Protein AF-A0A559LY18-F1 (afdb_monomer)

Foldseek 3Di:
DDDDDDDDDDDDDPPPPPPCPPVVVVVVVCVVVVVVVVCVVLVVLCVVQAPPVLVVLLVVLVVLLCVLLCVLVVVLVVVLVVVPDPPPPDPDPDDDDDPDPPPDDDCPDPVVVLVVSLVSLVVSLVSSLVSLVVSVVVCVVPPDVVSVPWPCSVVLNVLSSVLSSVVSVCRSVVSVCVSVVVVVVVVVVVVVLVVQLSCQLVVVSVVCVVVVHCNRNVSNSRSSD

Mean predicted aligned error: 13.59 Å

pLDDT: mean 75.04, std 15.5, range [37.88, 93.94]

Structure (mmCIF, N/CA/C/O backbone):
data_AF-A0A559LY18-F1
#
_entry.id   AF-A0A559LY18-F1
#
loop_
_atom_site.group_PDB
_atom_site.id
_atom_site.type_symbol
_atom_site.label_atom_id
_atom_site.label_alt_id
_atom_site.label_comp_id
_atom_site.label_asym_id
_atom_site.label_entity_id
_atom_site.label_seq_id
_atom_site.pdbx_PDB_ins_code
_atom_site.Cartn_x
_atom_site.Cartn_y
_atom_site.Cartn_z
_atom_site.occupancy
_atom_site.B_iso_or_equiv
_atom_site.auth_seq_id
_atom_site.auth_comp_id
_atom_site.auth_asym_id
_atom_site.auth_atom_id
_atom_site.pdbx_PDB_model_num
ATOM 1 N N . MET A 1 1 ? 15.127 68.790 -53.056 1.00 43.53 1 MET A N 1
ATOM 2 C CA . MET A 1 1 ? 14.869 67.399 -53.481 1.00 43.53 1 MET A CA 1
ATOM 3 C C . MET A 1 1 ? 14.287 66.657 -52.300 1.00 43.53 1 MET A C 1
ATOM 5 O O . MET A 1 1 ? 14.968 66.476 -51.302 1.00 43.53 1 MET A O 1
ATOM 9 N N . SER A 1 2 ? 12.989 66.388 -52.395 1.00 43.44 2 SER A N 1
ATOM 10 C CA . SER A 1 2 ? 12.190 65.666 -51.413 1.00 43.44 2 SER A CA 1
ATOM 11 C C . SER A 1 2 ? 12.400 64.173 -51.654 1.00 43.44 2 SER A C 1
ATOM 13 O O . SER A 1 2 ? 12.124 63.716 -52.760 1.00 43.44 2 SER A O 1
ATOM 15 N N . SER A 1 3 ? 12.900 63.441 -50.663 1.00 45.66 3 SER A N 1
ATOM 16 C CA . SER A 1 3 ? 12.883 61.976 -50.668 1.00 45.66 3 SER A CA 1
ATOM 17 C C . SER A 1 3 ? 12.241 61.521 -49.369 1.00 45.66 3 SER A C 1
ATOM 19 O O . SER A 1 3 ? 12.869 61.467 -48.317 1.00 45.66 3 SER A O 1
ATOM 21 N N . THR A 1 4 ? 10.940 61.280 -49.470 1.00 45.25 4 THR A N 1
ATOM 22 C CA . THR A 1 4 ? 10.093 60.573 -48.515 1.00 45.25 4 THR A CA 1
ATOM 23 C C . THR A 1 4 ? 10.599 59.144 -48.337 1.00 45.25 4 THR A C 1
ATOM 25 O O . THR A 1 4 ? 10.561 58.360 -49.285 1.00 45.25 4 THR A O 1
ATOM 28 N N . THR A 1 5 ? 11.041 58.789 -47.134 1.00 49.34 5 THR A N 1
ATOM 29 C CA . THR A 1 5 ? 11.279 57.391 -46.752 1.00 49.34 5 THR A CA 1
ATOM 30 C C . THR A 1 5 ? 10.073 56.931 -45.934 1.00 49.34 5 THR A C 1
ATOM 32 O O . THR A 1 5 ? 9.913 57.336 -44.785 1.00 49.34 5 THR A O 1
ATOM 35 N N . GLU A 1 6 ? 9.179 56.150 -46.542 1.00 49.94 6 GLU A N 1
ATOM 36 C CA . GLU A 1 6 ? 8.079 55.487 -45.831 1.00 49.94 6 GLU A CA 1
ATOM 37 C C . GLU A 1 6 ? 8.635 54.418 -44.868 1.00 49.94 6 GLU A C 1
ATOM 39 O O . GLU A 1 6 ? 9.580 53.708 -45.230 1.00 49.94 6 GLU A O 1
ATOM 44 N N . PRO A 1 7 ? 8.077 54.253 -43.654 1.00 51.72 7 PRO A N 1
ATOM 45 C CA . PRO A 1 7 ? 8.403 53.113 -42.806 1.00 51.72 7 PRO A CA 1
ATOM 46 C C . PRO A 1 7 ? 7.760 51.822 -43.357 1.00 51.72 7 PRO A C 1
ATOM 48 O O . PRO A 1 7 ? 6.683 51.872 -43.957 1.00 51.72 7 PRO A O 1
ATOM 51 N N . PRO A 1 8 ? 8.386 50.645 -43.164 1.00 46.78 8 PRO A N 1
ATOM 52 C CA . PRO A 1 8 ? 7.882 49.396 -43.712 1.00 46.78 8 PRO A CA 1
ATOM 53 C C . PRO A 1 8 ? 6.616 48.934 -42.975 1.00 46.78 8 PRO A C 1
ATOM 55 O O . PRO A 1 8 ? 6.521 48.969 -41.751 1.00 46.78 8 PRO A O 1
ATOM 58 N N . LYS A 1 9 ? 5.649 48.483 -43.773 1.00 47.97 9 LYS A N 1
ATOM 59 C CA . LYS A 1 9 ? 4.331 47.947 -43.410 1.00 47.97 9 LYS A CA 1
ATOM 60 C C . LYS A 1 9 ? 4.448 46.814 -42.373 1.00 47.97 9 LYS A C 1
ATOM 62 O O . LYS A 1 9 ? 5.036 45.775 -42.669 1.00 47.97 9 LYS A O 1
ATOM 67 N N . GLU A 1 10 ? 3.865 46.993 -41.186 1.00 48.22 10 GLU A N 1
ATOM 68 C CA . GLU A 1 10 ? 3.752 45.939 -40.169 1.00 48.22 10 GLU A CA 1
ATOM 69 C C . GLU A 1 10 ? 2.945 44.749 -40.713 1.00 48.22 10 GLU A C 1
ATOM 71 O O . GLU A 1 10 ? 1.797 44.887 -41.144 1.00 48.22 10 GLU A O 1
ATOM 76 N N . ALA A 1 11 ? 3.552 43.560 -40.702 1.00 50.38 11 ALA A N 1
ATOM 77 C CA . ALA A 1 11 ? 2.845 42.308 -40.935 1.00 50.38 11 ALA A CA 1
ATOM 78 C C . ALA A 1 11 ? 1.949 41.992 -39.721 1.00 50.38 11 ALA A C 1
ATOM 80 O O . ALA A 1 11 ? 2.356 42.242 -38.583 1.00 50.38 11 ALA A O 1
ATOM 81 N N . PRO A 1 12 ? 0.740 41.437 -39.919 1.00 43.53 12 PRO A N 1
ATOM 82 C CA . PRO A 1 12 ? -0.181 41.197 -38.822 1.00 43.53 12 PRO A CA 1
ATOM 83 C C . PRO A 1 12 ? 0.410 40.173 -37.852 1.00 43.53 12 PRO A C 1
ATOM 85 O O . PRO A 1 12 ? 0.782 39.065 -38.240 1.00 43.53 12 PRO A O 1
ATOM 88 N N . VAL A 1 13 ? 0.457 40.565 -36.578 1.00 46.84 13 VAL A N 1
ATOM 89 C CA . VAL A 1 13 ? 0.762 39.710 -35.430 1.00 46.84 13 VAL A CA 1
ATOM 90 C C . VAL A 1 13 ? -0.052 38.425 -35.556 1.00 46.84 13 VAL A C 1
ATOM 92 O O . VAL A 1 13 ? -1.282 38.437 -35.461 1.00 46.84 13 VAL A O 1
ATOM 95 N N . SER A 1 14 ? 0.632 37.305 -35.782 1.00 41.03 14 SER A N 1
ATOM 96 C CA . SER A 1 14 ? 0.025 35.984 -35.702 1.00 41.03 14 SER A CA 1
ATOM 97 C C . SER A 1 14 ? -0.581 35.835 -34.309 1.00 41.03 14 SER A C 1
ATOM 99 O O . SER A 1 14 ? 0.150 35.769 -33.318 1.00 41.03 14 SER A O 1
ATOM 101 N N . LYS A 1 15 ? -1.917 35.802 -34.227 1.00 41.56 15 LYS A N 1
ATOM 102 C CA . LYS A 1 15 ? -2.648 35.385 -33.028 1.00 41.56 15 LYS A CA 1
ATOM 103 C C . LYS A 1 15 ? -2.149 33.996 -32.646 1.00 41.56 15 LYS A C 1
ATOM 105 O O . LYS A 1 15 ? -2.578 32.999 -33.221 1.00 41.56 15 LYS A O 1
ATOM 110 N N . VAL A 1 16 ? -1.251 33.936 -31.668 1.00 42.78 16 VAL A N 1
ATOM 111 C CA . VAL A 1 16 ? -0.970 32.703 -30.942 1.00 42.78 16 VAL A CA 1
ATOM 112 C C . VAL A 1 16 ? -2.260 32.376 -30.203 1.00 42.78 16 VAL A C 1
ATOM 114 O O . VAL A 1 16 ? -2.630 33.030 -29.230 1.00 42.78 16 VAL A O 1
ATOM 117 N N . SER A 1 17 ? -3.003 31.414 -30.740 1.00 37.88 17 SER A N 1
ATOM 118 C CA . SER A 1 17 ? -4.165 30.822 -30.098 1.00 37.88 17 SER A CA 1
ATOM 119 C C . SER A 1 17 ? -3.729 30.259 -28.749 1.00 37.88 17 SER A C 1
ATOM 121 O O . SER A 1 17 ? -3.066 29.225 -28.686 1.00 37.88 17 SER A O 1
ATOM 123 N N . SER A 1 18 ? -4.086 30.960 -27.675 1.00 41.59 18 SER A N 1
ATOM 124 C CA . SER A 1 18 ? -3.942 30.513 -26.296 1.00 41.59 18 SER A CA 1
ATOM 125 C C . SER A 1 18 ? -4.842 29.296 -26.072 1.00 41.59 18 SER A C 1
ATOM 127 O O . SER A 1 18 ? -6.007 29.421 -25.685 1.00 41.59 18 SER A O 1
ATOM 129 N N . SER A 1 19 ? -4.324 28.108 -26.366 1.00 46.72 19 SER A N 1
ATOM 130 C CA . SER A 1 19 ? -4.984 26.839 -26.086 1.00 46.72 19 SER A CA 1
ATOM 131 C C . SER A 1 19 ? -5.057 26.618 -24.568 1.00 46.72 19 SER A C 1
ATOM 133 O O . SER A 1 19 ? -4.101 26.226 -23.911 1.00 46.72 19 SER A O 1
ATOM 135 N N . SER A 1 20 ? -6.222 26.944 -24.004 1.00 53.59 20 SER A N 1
ATOM 136 C CA . SER A 1 20 ? -6.829 26.351 -22.800 1.00 53.59 20 SER A CA 1
ATOM 137 C C . SER A 1 20 ? -5.949 26.100 -21.561 1.00 53.59 20 SER A C 1
ATOM 139 O O . SER A 1 20 ? -6.142 25.099 -20.870 1.00 53.59 20 SER A O 1
ATOM 141 N N . ALA A 1 21 ? -5.061 27.029 -21.196 1.00 56.22 21 ALA A N 1
ATOM 142 C CA . ALA A 1 21 ? -4.398 27.004 -19.885 1.00 56.22 21 ALA A CA 1
ATOM 143 C C . ALA A 1 21 ? -5.408 27.086 -18.712 1.00 56.22 21 ALA A C 1
ATOM 145 O O . ALA A 1 21 ? -5.201 26.476 -17.664 1.00 56.22 21 ALA A O 1
ATOM 146 N N . GLY A 1 22 ? -6.544 27.772 -18.910 1.00 57.53 22 GLY A N 1
ATOM 147 C CA . GLY A 1 22 ? -7.599 27.915 -17.897 1.00 57.53 22 GLY A CA 1
ATOM 148 C C . GLY A 1 22 ? -8.362 26.620 -17.591 1.00 57.53 22 GLY A C 1
ATOM 149 O O . GLY A 1 22 ? -8.639 26.338 -16.432 1.00 57.53 22 GLY A O 1
ATOM 150 N N . GLY A 1 23 ? -8.639 25.788 -18.602 1.00 69.19 23 GLY A N 1
ATOM 151 C CA . GLY A 1 23 ? -9.375 24.530 -18.408 1.00 69.19 23 GLY A CA 1
ATOM 152 C C . GLY A 1 23 ? -8.578 23.500 -17.605 1.00 69.19 23 GLY A C 1
ATOM 153 O O . GLY A 1 23 ? -9.118 22.860 -16.706 1.00 69.19 23 GLY A O 1
ATOM 154 N N . GLY A 1 24 ? -7.272 23.395 -17.875 1.00 77.06 24 GLY A N 1
ATOM 155 C CA . GLY A 1 24 ? -6.374 22.516 -17.123 1.00 77.06 24 GLY A CA 1
ATOM 156 C C . GLY A 1 24 ? -6.215 22.951 -15.665 1.00 77.06 24 GLY A C 1
ATOM 157 O O . GLY A 1 24 ? -6.355 22.127 -14.765 1.00 77.06 24 GLY A O 1
ATOM 158 N N . ALA A 1 25 ? -5.998 24.247 -15.415 1.00 83.00 25 ALA A N 1
ATOM 159 C CA . ALA A 1 25 ? -5.843 24.774 -14.059 1.00 83.00 25 ALA A CA 1
ATOM 160 C C . ALA A 1 25 ? -7.106 24.577 -13.201 1.00 83.00 25 ALA A C 1
ATOM 162 O O . ALA A 1 25 ? -7.006 24.121 -12.063 1.00 83.00 25 ALA A O 1
ATOM 163 N N . THR A 1 26 ? -8.300 24.841 -13.745 1.00 84.88 26 THR A N 1
ATOM 164 C CA . THR A 1 26 ? -9.564 24.617 -13.024 1.00 84.88 26 THR A CA 1
ATOM 165 C C . THR A 1 26 ? -9.793 23.141 -12.706 1.00 84.88 26 THR A C 1
ATOM 167 O O . THR A 1 26 ? -10.216 22.829 -11.595 1.00 84.88 26 THR A O 1
ATOM 170 N N . ILE A 1 27 ? -9.467 22.225 -13.628 1.00 87.44 27 ILE A N 1
ATOM 171 C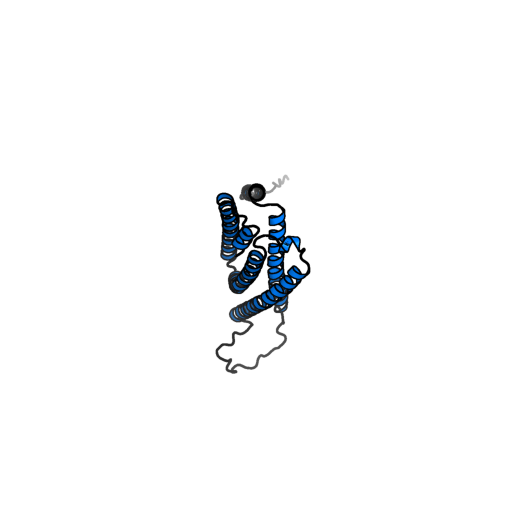 CA . ILE A 1 27 ? -9.553 20.777 -13.377 1.00 87.44 27 ILE A CA 1
ATOM 172 C C . ILE A 1 27 ? -8.617 20.368 -12.235 1.00 87.44 27 ILE A C 1
ATOM 174 O O . ILE A 1 27 ? -9.036 19.624 -11.353 1.00 87.44 27 ILE A O 1
ATOM 178 N N . LEU A 1 28 ? -7.383 20.879 -12.200 1.00 85.69 28 LEU A N 1
ATOM 179 C CA . LEU A 1 28 ? -6.431 20.582 -11.123 1.00 85.69 28 LEU A CA 1
ATOM 180 C C . LEU A 1 28 ? -6.903 21.126 -9.767 1.00 85.69 28 LEU A C 1
ATOM 182 O O . LEU A 1 28 ? -6.820 20.421 -8.762 1.00 85.69 28 LEU A O 1
ATOM 186 N N . ILE A 1 29 ? -7.450 22.346 -9.738 1.00 90.06 29 ILE A N 1
ATOM 187 C CA . ILE A 1 29 ? -8.019 22.944 -8.520 1.00 90.06 29 ILE A CA 1
ATOM 188 C C . ILE A 1 29 ? -9.218 22.124 -8.031 1.00 90.06 29 ILE A C 1
ATOM 190 O O . ILE A 1 29 ? -9.291 21.783 -6.850 1.00 90.06 29 ILE A O 1
ATOM 194 N N . ALA A 1 30 ? -10.135 21.761 -8.930 1.00 87.62 30 ALA A N 1
ATOM 195 C CA . ALA A 1 30 ? -11.298 20.945 -8.598 1.00 87.62 30 ALA A CA 1
ATOM 196 C C . ALA A 1 30 ? -10.890 19.561 -8.075 1.00 87.62 30 ALA A C 1
ATOM 198 O O . ALA A 1 30 ? -11.452 19.095 -7.084 1.00 87.62 30 ALA A O 1
ATOM 199 N N . LEU A 1 31 ? -9.877 18.930 -8.680 1.00 84.75 31 LEU A N 1
ATOM 200 C CA . LEU A 1 31 ? -9.353 17.639 -8.232 1.00 84.75 31 LEU A CA 1
ATOM 201 C C . LEU A 1 31 ? -8.748 17.736 -6.823 1.00 84.75 31 LEU A C 1
ATOM 203 O O . LEU A 1 31 ? -8.986 16.871 -5.983 1.00 84.75 31 LEU A O 1
ATOM 207 N N . GLN A 1 32 ? -8.005 18.810 -6.544 1.00 87.75 32 GLN A N 1
ATOM 208 C CA . GLN A 1 32 ? -7.364 19.031 -5.249 1.00 87.75 32 GLN A CA 1
ATOM 209 C C . GLN A 1 32 ? -8.392 19.272 -4.135 1.00 87.75 32 GLN A C 1
ATOM 211 O O . GLN A 1 32 ? -8.299 18.681 -3.057 1.00 87.75 32 GLN A O 1
ATOM 216 N N . VAL A 1 33 ? -9.387 20.126 -4.394 1.00 92.44 33 VAL A N 1
ATOM 217 C CA . VAL A 1 33 ? -10.477 20.401 -3.447 1.00 92.44 33 VAL A CA 1
ATOM 218 C C . VAL A 1 33 ? -11.339 19.156 -3.252 1.00 92.44 33 VAL A C 1
ATOM 220 O O . VAL A 1 33 ? -11.630 18.792 -2.114 1.00 92.44 33 VAL A O 1
ATOM 223 N N . GLY A 1 34 ? -11.686 18.465 -4.339 1.00 88.31 34 GLY A N 1
ATOM 224 C CA . GLY A 1 34 ? -12.466 17.231 -4.307 1.00 88.31 34 GLY A CA 1
ATOM 225 C C . GLY A 1 34 ? -11.779 16.128 -3.507 1.00 88.31 34 GLY A C 1
ATOM 226 O O . GLY A 1 34 ? -12.416 15.510 -2.661 1.00 88.31 34 GLY A O 1
ATOM 227 N N . SER A 1 35 ? -10.469 15.939 -3.692 1.00 85.25 35 SER A N 1
ATOM 228 C CA . SER A 1 35 ? -9.675 14.988 -2.906 1.00 85.25 35 SER A CA 1
ATOM 229 C C . SER A 1 35 ? -9.712 15.319 -1.410 1.00 85.25 35 SER A C 1
ATOM 231 O O . SER A 1 35 ? -9.990 14.449 -0.589 1.00 85.25 35 SER A O 1
ATOM 233 N N . ARG A 1 36 ? -9.544 16.595 -1.032 1.00 87.50 36 ARG A N 1
ATOM 234 C CA . ARG A 1 36 ? -9.621 17.017 0.379 1.00 87.50 36 ARG A CA 1
ATOM 235 C C . ARG A 1 36 ? -11.011 16.834 0.982 1.00 87.50 36 ARG A C 1
ATOM 237 O O . ARG A 1 36 ? -11.119 16.376 2.118 1.00 87.50 36 ARG A O 1
ATOM 244 N N . ALA A 1 37 ? -12.059 17.173 0.236 1.00 87.56 37 ALA A N 1
ATOM 245 C CA . ALA A 1 37 ? -13.438 16.980 0.670 1.00 87.56 37 ALA A CA 1
ATOM 246 C C . ALA A 1 37 ? -13.767 15.491 0.836 1.00 87.56 37 ALA A C 1
ATOM 248 O O . ALA A 1 37 ? -14.358 15.101 1.840 1.00 87.56 37 ALA A O 1
ATOM 249 N N . LEU A 1 38 ? -13.327 14.652 -0.105 1.00 83.19 38 LEU A N 1
ATOM 250 C CA . LEU A 1 38 ? -13.492 13.206 -0.029 1.00 83.19 38 LEU A CA 1
ATOM 251 C C . LEU A 1 38 ? -12.783 12.635 1.199 1.00 83.19 38 LEU A C 1
ATOM 253 O O . LEU A 1 38 ? -13.410 11.914 1.968 1.00 83.19 38 LEU A O 1
ATOM 257 N N . THR A 1 39 ? -11.520 13.001 1.429 1.00 83.81 39 THR A N 1
ATOM 258 C CA . THR A 1 39 ? -10.775 12.573 2.619 1.00 83.81 39 THR A CA 1
ATOM 259 C C . THR A 1 39 ? -11.482 13.006 3.898 1.00 83.81 39 THR A C 1
ATOM 261 O O . THR A 1 39 ? -11.594 12.209 4.822 1.00 83.81 39 THR A O 1
ATOM 264 N N . PHE A 1 40 ? -12.020 14.228 3.957 1.00 85.12 40 PHE A N 1
ATOM 265 C CA . PHE A 1 40 ? -12.797 14.687 5.108 1.00 85.12 40 PHE A CA 1
ATOM 266 C C . PHE A 1 40 ? -14.056 13.839 5.329 1.00 85.12 40 PHE A C 1
ATOM 268 O O . PHE A 1 40 ? -14.287 13.383 6.444 1.00 85.12 40 PHE A O 1
ATOM 275 N N . ILE A 1 41 ? -14.844 13.586 4.280 1.00 84.56 41 ILE A N 1
ATOM 276 C CA . ILE A 1 41 ? -16.069 12.777 4.366 1.00 84.56 41 ILE A CA 1
ATOM 277 C C . ILE A 1 41 ? -15.740 11.348 4.798 1.00 84.56 41 ILE A C 1
ATOM 279 O O . ILE A 1 41 ? -16.349 10.840 5.734 1.00 84.56 41 ILE A O 1
ATOM 283 N N . VAL A 1 42 ? -14.761 10.710 4.153 1.00 78.19 42 VAL A N 1
ATOM 284 C CA . VAL A 1 42 ? -14.333 9.347 4.488 1.00 78.19 42 VAL A CA 1
ATOM 285 C C . VAL A 1 42 ? -13.829 9.288 5.925 1.00 78.19 42 VAL A C 1
ATOM 287 O O . VAL A 1 42 ? -14.248 8.406 6.666 1.00 78.19 42 VAL A O 1
ATOM 290 N N . ASN A 1 43 ? -13.005 10.245 6.354 1.00 81.19 43 ASN A N 1
ATOM 291 C CA . ASN A 1 43 ? -12.496 10.286 7.721 1.00 81.19 43 ASN A CA 1
ATOM 292 C C . ASN A 1 43 ? -13.621 10.505 8.750 1.00 81.19 43 ASN A C 1
ATOM 294 O O . ASN A 1 43 ? -13.638 9.852 9.787 1.00 81.19 43 ASN A O 1
ATOM 298 N N . GLN A 1 44 ? -14.609 11.354 8.448 1.00 82.69 44 GLN A N 1
ATOM 299 C CA . GLN A 1 44 ? -15.775 11.558 9.316 1.00 82.69 44 GLN A CA 1
ATOM 300 C C . GLN A 1 44 ? -16.672 10.321 9.406 1.00 82.69 44 GLN A C 1
ATOM 302 O O . GLN A 1 44 ? -17.171 9.983 10.478 1.00 82.69 44 GLN A O 1
ATOM 307 N N . ILE A 1 45 ? -16.868 9.621 8.289 1.00 78.56 45 ILE A N 1
ATOM 308 C CA . ILE A 1 45 ? -17.596 8.351 8.264 1.00 78.56 45 ILE A CA 1
ATOM 309 C C . ILE A 1 45 ? -16.824 7.294 9.059 1.00 78.56 45 ILE A C 1
ATOM 311 O O . ILE A 1 45 ? -17.427 6.580 9.853 1.00 78.56 45 ILE A O 1
ATOM 315 N N . LEU A 1 46 ? -15.503 7.209 8.894 1.00 72.75 46 LEU A N 1
ATOM 316 C CA . LEU A 1 46 ? -14.662 6.254 9.615 1.00 72.75 46 LEU A CA 1
ATOM 317 C C . LEU A 1 46 ? -14.707 6.486 11.123 1.00 72.75 46 LEU A C 1
ATOM 319 O O . LEU A 1 46 ? -14.927 5.527 11.851 1.00 72.75 46 LEU A O 1
ATOM 323 N N . LEU A 1 47 ? -14.601 7.732 11.593 1.00 78.31 47 LEU A N 1
ATOM 324 C CA . LEU A 1 47 ? -14.687 8.057 13.025 1.00 78.31 47 LEU A CA 1
ATOM 325 C C . LEU A 1 47 ? -16.056 7.744 13.644 1.00 78.31 47 LEU A C 1
ATOM 327 O O . LEU A 1 47 ? -16.168 7.608 14.860 1.00 78.31 47 LEU A O 1
ATOM 331 N N . ARG A 1 48 ? -17.103 7.604 12.824 1.00 76.12 48 ARG A N 1
ATOM 332 C CA . ARG A 1 48 ? -18.422 7.157 13.285 1.00 76.12 48 ARG A CA 1
ATOM 333 C C . ARG A 1 48 ? -18.483 5.650 13.552 1.00 76.12 48 ARG A C 1
ATOM 335 O O . ARG A 1 48 ? -19.375 5.213 14.274 1.00 76.12 48 ARG A O 1
ATOM 342 N N . TYR A 1 49 ? -17.571 4.871 12.970 1.00 68.75 49 TYR A N 1
ATOM 343 C CA . TYR A 1 49 ? -17.569 3.406 13.048 1.00 68.75 49 TYR A CA 1
ATOM 344 C C . TYR A 1 49 ? -16.318 2.819 13.709 1.00 68.75 49 TYR A C 1
ATOM 346 O O . TYR A 1 49 ? -16.359 1.680 14.161 1.00 68.75 49 TYR A O 1
ATOM 354 N N . LEU A 1 50 ? -15.218 3.568 13.773 1.00 73.44 50 LEU A N 1
ATOM 355 C CA . LEU A 1 50 ? -13.941 3.133 14.324 1.00 73.44 50 LEU A CA 1
ATOM 356 C C . LEU A 1 50 ? -13.388 4.172 15.293 1.00 73.44 50 LEU A C 1
ATOM 358 O O . LEU A 1 50 ? -13.413 5.373 15.021 1.00 73.44 50 LEU A O 1
ATOM 362 N N . SER A 1 51 ? -12.850 3.697 16.417 1.00 79.19 51 SER A N 1
ATOM 363 C CA . SER A 1 51 ? -12.222 4.573 17.399 1.00 79.19 51 SER A CA 1
ATOM 364 C C . SER A 1 51 ? -10.898 5.152 16.866 1.00 79.19 51 SER A C 1
ATOM 366 O O . SER A 1 51 ? -10.205 4.508 16.067 1.00 79.19 51 SER A O 1
ATOM 368 N N . PRO A 1 52 ? -10.497 6.351 17.328 1.00 78.81 52 PRO A N 1
ATOM 369 C CA . PRO A 1 52 ? -9.199 6.940 16.994 1.00 78.81 52 PRO A CA 1
ATOM 370 C C . PRO A 1 52 ? -8.007 6.033 17.333 1.00 78.81 52 PRO A C 1
ATOM 372 O O . PRO A 1 52 ? -6.995 6.062 16.639 1.00 78.81 52 PRO A O 1
ATOM 375 N N . GLU A 1 53 ? -8.135 5.198 18.365 1.00 80.31 53 GLU A N 1
ATOM 376 C CA . GLU A 1 53 ? -7.111 4.227 18.762 1.00 80.31 53 GLU A CA 1
ATOM 377 C C . GLU A 1 53 ? -6.904 3.147 17.692 1.00 80.31 53 GLU A C 1
ATOM 379 O O . GLU A 1 53 ? -5.768 2.878 17.303 1.00 80.31 53 GLU A O 1
ATOM 384 N N . LEU A 1 54 ? -7.986 2.585 17.134 1.00 80.75 54 LEU A N 1
ATOM 385 C CA . LEU A 1 54 ? -7.906 1.587 16.058 1.00 80.75 54 LEU A CA 1
ATOM 386 C C . LEU A 1 54 ? -7.296 2.172 14.778 1.00 80.75 54 LEU A C 1
ATOM 388 O O . LEU A 1 54 ? -6.517 1.500 14.101 1.00 80.75 54 LEU A O 1
ATOM 392 N N . LEU A 1 55 ? -7.608 3.435 14.467 1.00 82.12 55 LEU A N 1
ATOM 393 C CA . LEU A 1 55 ? -6.983 4.169 13.363 1.00 82.12 55 LEU A CA 1
ATOM 394 C C . LEU A 1 55 ? -5.485 4.397 13.614 1.00 82.12 55 LEU A C 1
ATOM 396 O O . LEU A 1 55 ? -4.668 4.215 12.710 1.00 82.12 55 LEU A O 1
ATOM 400 N N . GLY A 1 56 ? -5.104 4.741 14.846 1.00 85.38 56 GLY A N 1
ATOM 401 C CA . GLY A 1 56 ? -3.703 4.875 15.246 1.00 85.38 56 GLY A CA 1
ATOM 402 C C . GLY A 1 56 ? -2.924 3.568 15.079 1.00 85.38 56 GLY A C 1
ATOM 403 O O . GLY A 1 56 ? -1.840 3.556 14.505 1.00 85.38 56 GLY A O 1
ATOM 404 N N . ILE A 1 57 ? -3.502 2.440 15.484 1.00 86.38 57 ILE A N 1
ATOM 405 C CA . ILE A 1 57 ? -2.867 1.125 15.316 1.00 86.38 57 ILE A CA 1
ATOM 406 C C . ILE A 1 57 ? -2.799 0.737 13.834 1.00 86.38 57 ILE A C 1
ATOM 408 O O . ILE A 1 57 ? -1.768 0.257 13.365 1.00 86.38 57 ILE A O 1
ATOM 412 N N . SER A 1 58 ? -3.858 0.994 13.061 1.00 86.25 58 SER A N 1
ATOM 413 C CA . SER A 1 58 ? -3.851 0.752 11.615 1.00 86.25 58 SER A CA 1
ATOM 414 C C . SER A 1 58 ? -2.748 1.532 10.902 1.00 86.25 58 SER A C 1
ATOM 416 O O . SER A 1 58 ? -2.081 0.983 10.026 1.00 86.25 58 SER A O 1
ATOM 418 N N . THR A 1 59 ? -2.541 2.800 11.263 1.00 88.00 59 THR A N 1
ATOM 419 C CA . THR A 1 59 ? -1.482 3.613 10.649 1.00 88.00 59 THR A CA 1
ATOM 420 C C . THR A 1 59 ? -0.096 3.101 11.029 1.00 88.00 59 THR A C 1
ATOM 422 O O . THR A 1 59 ? 0.789 3.090 10.181 1.00 88.00 59 THR A O 1
ATOM 425 N N . GLN A 1 60 ? 0.105 2.578 12.243 1.00 90.25 60 GLN A N 1
ATOM 426 C CA . GLN A 1 60 ? 1.359 1.905 12.606 1.00 90.25 60 GLN A CA 1
ATOM 427 C C . GLN A 1 60 ? 1.634 0.662 11.744 1.00 90.25 60 GLN A C 1
ATOM 429 O O . GLN A 1 60 ? 2.761 0.479 11.280 1.00 90.25 60 GLN A O 1
ATOM 434 N N . LEU A 1 61 ? 0.619 -0.174 11.493 1.00 88.81 61 LEU A N 1
ATOM 435 C CA . LEU A 1 61 ? 0.745 -1.340 10.605 1.00 88.81 61 LEU A CA 1
ATOM 436 C C . LEU A 1 61 ? 1.044 -0.927 9.158 1.00 88.81 61 LEU A C 1
ATOM 438 O O . LEU A 1 61 ? 1.852 -1.556 8.471 1.00 88.81 61 LEU A O 1
ATOM 442 N N . GLU A 1 62 ? 0.432 0.163 8.703 1.00 90.12 62 GLU A N 1
ATOM 443 C CA . GLU A 1 62 ? 0.707 0.743 7.393 1.00 90.12 62 GLU A CA 1
ATOM 444 C C . GLU A 1 62 ? 2.138 1.281 7.295 1.00 90.12 62 GLU A C 1
ATOM 446 O O . GLU A 1 62 ? 2.830 0.990 6.321 1.00 90.12 62 GLU A O 1
ATOM 451 N N . VAL A 1 63 ? 2.628 1.974 8.326 1.00 91.62 63 VAL A N 1
ATOM 452 C CA . VAL A 1 63 ? 4.024 2.430 8.410 1.00 91.62 63 VAL A CA 1
ATOM 453 C C . VAL A 1 63 ? 4.988 1.247 8.379 1.00 91.62 63 VAL A C 1
ATOM 455 O O . VAL A 1 63 ? 6.004 1.321 7.686 1.00 91.62 63 VAL A O 1
ATOM 458 N N . TYR A 1 64 ? 4.675 0.146 9.068 1.00 92.88 64 TYR A N 1
ATOM 459 C CA . TYR A 1 64 ? 5.457 -1.089 8.981 1.00 92.88 64 TYR A CA 1
ATOM 460 C C . TYR A 1 64 ? 5.554 -1.586 7.529 1.00 92.88 64 TYR A C 1
ATOM 462 O O . TYR A 1 64 ? 6.663 -1.774 7.028 1.00 92.88 64 TYR A O 1
ATOM 470 N N . SER A 1 65 ? 4.423 -1.726 6.830 1.00 92.06 65 SER A N 1
ATOM 471 C CA . SER A 1 65 ? 4.396 -2.204 5.439 1.00 92.06 65 SER A CA 1
ATOM 472 C C . SER A 1 65 ? 5.143 -1.268 4.483 1.00 92.06 65 SER A C 1
ATOM 474 O O . SER A 1 65 ? 6.018 -1.710 3.734 1.00 92.06 65 SER A O 1
ATOM 476 N N . ILE A 1 66 ? 4.887 0.043 4.569 1.00 92.94 66 ILE A N 1
ATOM 477 C CA . ILE A 1 66 ? 5.587 1.056 3.768 1.00 92.94 66 ILE A CA 1
ATOM 478 C C . ILE A 1 66 ? 7.092 0.988 4.017 1.00 92.94 66 ILE A C 1
ATOM 480 O O . ILE A 1 66 ? 7.863 1.064 3.067 1.00 92.94 66 ILE A O 1
ATOM 484 N N . SER A 1 67 ? 7.522 0.806 5.266 1.00 93.88 67 SER A N 1
ATOM 485 C CA . SER A 1 67 ? 8.944 0.712 5.607 1.00 93.88 67 SER A CA 1
ATOM 486 C C . SER A 1 67 ? 9.595 -0.514 4.971 1.00 93.88 67 SER A C 1
ATOM 488 O O . SER A 1 67 ? 10.646 -0.384 4.346 1.00 93.88 67 SER A O 1
ATOM 490 N N . VAL A 1 68 ? 8.962 -1.690 5.067 1.00 93.00 68 VAL A N 1
ATOM 491 C CA . VAL A 1 68 ? 9.452 -2.927 4.432 1.00 93.00 68 VAL A CA 1
ATOM 492 C C . VAL A 1 68 ? 9.637 -2.720 2.929 1.00 93.00 68 VAL A C 1
ATOM 494 O O . VAL A 1 68 ? 10.715 -2.977 2.389 1.00 93.00 68 VAL A O 1
ATOM 497 N N . LEU A 1 69 ? 8.601 -2.210 2.262 1.00 91.69 69 LEU A N 1
ATOM 498 C CA . LEU A 1 69 ? 8.612 -1.975 0.821 1.00 91.69 69 LEU A CA 1
ATOM 499 C C . LEU A 1 69 ? 9.627 -0.904 0.425 1.00 91.69 69 LEU A C 1
ATOM 501 O O . LEU A 1 69 ? 10.334 -1.067 -0.567 1.00 91.69 69 LEU A O 1
ATOM 505 N N . PHE A 1 70 ? 9.725 0.176 1.199 1.00 91.56 70 PHE A N 1
ATOM 506 C CA . PHE A 1 70 ? 10.664 1.261 0.955 1.00 91.56 70 PHE A CA 1
ATOM 507 C C . PHE A 1 70 ? 12.104 0.763 1.024 1.00 91.56 70 PHE A C 1
ATOM 509 O O . PHE A 1 70 ? 12.849 0.946 0.066 1.00 91.56 70 PHE A O 1
ATOM 516 N N . PHE A 1 71 ? 12.493 0.072 2.096 1.00 90.62 71 PHE A N 1
ATOM 517 C CA . PHE A 1 71 ? 13.856 -0.443 2.213 1.00 90.62 71 PHE A CA 1
ATOM 518 C C . PHE A 1 71 ? 14.182 -1.463 1.120 1.00 90.62 71 PHE A C 1
ATOM 520 O O . PHE A 1 71 ? 15.272 -1.414 0.543 1.00 90.62 71 PHE A O 1
ATOM 527 N N . ALA A 1 72 ? 13.242 -2.343 0.772 1.00 89.88 72 ALA A N 1
ATOM 528 C CA . ALA A 1 72 ? 13.454 -3.334 -0.277 1.00 89.88 72 ALA A CA 1
ATOM 529 C C . ALA A 1 72 ? 13.575 -2.716 -1.685 1.00 89.88 72 ALA A C 1
ATOM 531 O O . ALA A 1 72 ? 14.388 -3.176 -2.493 1.00 89.88 72 ALA A O 1
ATOM 532 N N . ARG A 1 73 ? 12.795 -1.668 -1.985 1.00 87.19 73 ARG A N 1
ATOM 533 C CA . ARG A 1 73 ? 12.761 -1.004 -3.302 1.00 87.19 73 ARG A CA 1
ATOM 534 C C . ARG A 1 73 ? 13.817 0.083 -3.460 1.00 87.19 73 ARG A C 1
ATOM 536 O O . ARG A 1 73 ? 14.366 0.253 -4.544 1.00 87.19 73 ARG A O 1
ATOM 543 N N . GLU A 1 74 ? 14.127 0.828 -2.408 1.00 85.31 74 GLU A N 1
ATOM 544 C CA . GLU A 1 74 ? 15.096 1.920 -2.493 1.00 85.31 74 GLU A CA 1
ATOM 545 C C . GLU A 1 74 ? 16.526 1.379 -2.580 1.00 85.31 74 GLU A C 1
ATOM 547 O O . GLU A 1 74 ? 17.312 1.834 -3.41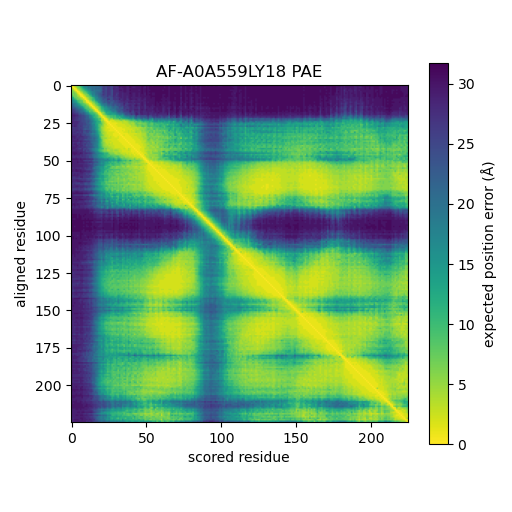2 1.00 85.31 74 GLU A O 1
ATOM 552 N N . SER A 1 75 ? 16.828 0.302 -1.846 1.00 82.88 75 SER A N 1
ATOM 553 C CA . SER A 1 75 ? 18.094 -0.431 -1.997 1.00 82.88 75 SER A CA 1
ATOM 554 C C . SER A 1 75 ? 18.309 -0.906 -3.441 1.00 82.88 75 SER A C 1
ATOM 556 O O . SER A 1 75 ? 19.424 -0.854 -3.960 1.00 82.88 75 SER A O 1
ATOM 558 N N . LEU A 1 76 ? 17.227 -1.320 -4.114 1.00 77.38 76 LEU A N 1
ATOM 559 C CA . LEU A 1 76 ? 17.239 -1.735 -5.515 1.00 77.38 76 LEU A CA 1
ATOM 560 C C . LEU A 1 76 ? 17.553 -0.566 -6.452 1.00 77.38 76 LEU A C 1
ATOM 562 O O . LEU A 1 76 ? 18.432 -0.673 -7.305 1.00 77.38 76 LEU A O 1
ATOM 566 N N . ARG A 1 77 ? 16.846 0.557 -6.289 1.00 75.56 77 ARG A N 1
ATOM 567 C CA . ARG A 1 77 ? 17.024 1.753 -7.126 1.00 75.56 77 ARG A CA 1
ATOM 568 C C . ARG A 1 77 ? 18.460 2.257 -7.097 1.00 75.56 77 ARG A C 1
ATOM 570 O O . 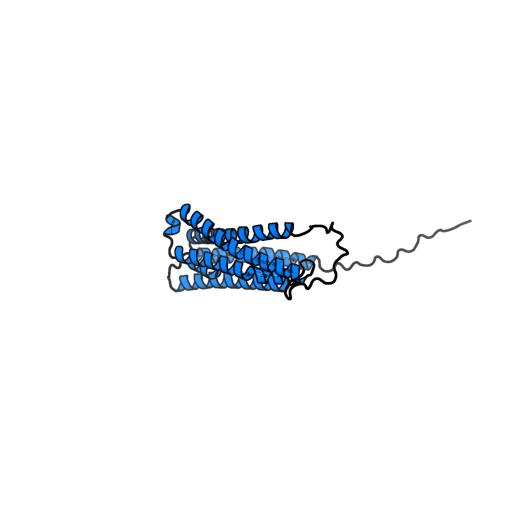ARG A 1 77 ? 19.028 2.525 -8.154 1.00 75.56 77 ARG A O 1
ATOM 577 N N . VAL A 1 78 ? 19.061 2.319 -5.912 1.00 76.38 78 VAL A N 1
ATOM 578 C CA . VAL A 1 78 ? 20.455 2.747 -5.737 1.00 76.38 78 VAL A CA 1
ATOM 579 C C . VAL A 1 78 ? 21.430 1.750 -6.374 1.00 76.38 78 VAL A C 1
ATOM 581 O O . VAL A 1 78 ? 22.423 2.159 -6.975 1.00 76.38 78 VAL A O 1
ATOM 584 N N . ALA A 1 79 ? 21.149 0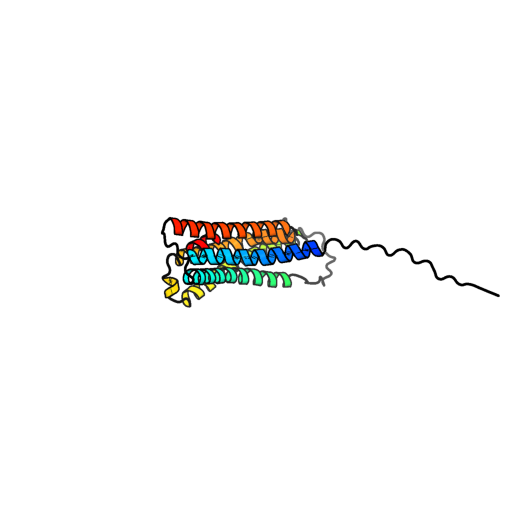.446 -6.299 1.00 74.94 79 ALA A N 1
ATOM 585 C CA . ALA A 1 79 ? 21.975 -0.576 -6.939 1.00 74.94 79 ALA A CA 1
ATOM 586 C C . ALA A 1 79 ? 21.927 -0.496 -8.477 1.00 74.94 79 ALA A C 1
ATOM 588 O O . ALA A 1 79 ? 22.975 -0.585 -9.115 1.00 74.94 79 ALA A O 1
ATOM 589 N N . ILE A 1 80 ? 20.747 -0.264 -9.074 1.00 71.50 80 ILE A N 1
ATOM 590 C CA . ILE A 1 80 ? 20.585 -0.108 -10.536 1.00 71.50 80 ILE A CA 1
ATOM 591 C C . ILE A 1 80 ? 21.379 1.093 -11.052 1.00 71.50 80 ILE A C 1
ATOM 593 O O . ILE A 1 80 ? 22.041 0.993 -12.084 1.00 71.50 80 ILE A O 1
ATOM 597 N N . GLN A 1 81 ? 21.344 2.221 -10.336 1.00 69.50 81 GLN A N 1
ATOM 598 C CA . GLN A 1 81 ? 22.057 3.438 -10.742 1.00 69.50 81 GLN A CA 1
ATOM 599 C C . GLN A 1 81 ? 23.571 3.218 -10.875 1.00 69.50 81 GLN A C 1
ATOM 601 O O . GLN A 1 81 ? 24.198 3.845 -11.720 1.00 69.50 81 GLN A O 1
ATOM 606 N N . ARG A 1 82 ? 24.154 2.295 -10.097 1.00 65.50 82 ARG A N 1
ATOM 607 C CA . ARG A 1 82 ? 25.589 1.962 -10.148 1.00 65.50 82 ARG A CA 1
ATOM 608 C C . ARG A 1 82 ? 25.973 0.985 -11.259 1.00 65.50 82 ARG A C 1
ATOM 610 O O . ARG A 1 82 ? 27.154 0.835 -11.535 1.00 65.50 82 ARG A O 1
ATOM 617 N N . GLN A 1 83 ? 25.007 0.303 -11.873 1.00 63.06 83 GLN A N 1
ATOM 618 C CA . GLN A 1 83 ? 25.260 -0.602 -13.003 1.00 63.06 83 GLN A CA 1
ATOM 619 C C . GLN A 1 83 ? 25.315 0.133 -14.349 1.00 63.06 83 GLN A C 1
ATOM 621 O O . GLN A 1 83 ? 25.519 -0.493 -15.389 1.00 63.06 83 GLN A O 1
ATOM 626 N N . THR A 1 84 ? 25.112 1.451 -14.341 1.00 55.19 84 THR A N 1
ATOM 627 C CA . THR A 1 84 ? 25.241 2.296 -15.526 1.00 55.19 84 THR A CA 1
ATOM 628 C C . THR A 1 84 ? 26.628 2.933 -15.500 1.00 55.19 84 THR A C 1
ATOM 630 O O . THR A 1 84 ? 27.000 3.556 -14.512 1.00 55.19 84 THR A O 1
ATOM 633 N N . ASP A 1 85 ? 27.360 2.733 -16.595 1.00 48.56 85 ASP A N 1
ATOM 634 C CA . ASP A 1 85 ? 28.635 3.370 -16.948 1.00 48.56 85 ASP A CA 1
ATOM 635 C C . ASP A 1 85 ? 29.924 2.721 -16.414 1.00 48.56 85 ASP A C 1
ATOM 637 O O . ASP A 1 85 ? 30.784 3.385 -15.845 1.00 48.56 85 ASP A O 1
ATOM 641 N N . GLU A 1 86 ? 30.146 1.440 -16.724 1.00 46.38 86 GLU A N 1
ATOM 642 C CA . GLU A 1 86 ? 31.505 1.039 -17.120 1.00 46.38 86 GLU A CA 1
ATOM 643 C C . GLU A 1 86 ? 31.700 1.517 -18.574 1.00 46.38 86 GLU A C 1
ATOM 645 O O . GLU A 1 86 ? 31.116 0.919 -19.489 1.00 46.38 86 GLU A O 1
ATOM 650 N N . PRO A 1 87 ? 32.447 2.610 -18.838 1.00 42.91 87 PRO A N 1
ATOM 651 C CA . PRO A 1 87 ? 32.854 2.916 -20.196 1.00 42.91 87 PRO A CA 1
ATOM 652 C C . PRO A 1 87 ? 33.724 1.760 -20.689 1.00 42.91 87 PRO A C 1
ATOM 654 O O . PRO A 1 87 ? 34.707 1.396 -20.046 1.00 42.91 87 PRO A O 1
ATOM 657 N N . GLU A 1 88 ? 33.381 1.198 -21.849 1.00 50.53 88 GLU A N 1
ATOM 658 C CA . GLU A 1 88 ? 34.312 0.381 -22.621 1.00 50.53 88 GLU A CA 1
ATOM 659 C C . GLU A 1 88 ? 35.617 1.162 -22.804 1.00 50.53 88 GLU A C 1
ATOM 661 O O . GLU A 1 88 ? 35.749 1.981 -23.712 1.00 50.53 88 GLU A O 1
ATOM 666 N N . ASN A 1 89 ? 36.612 0.886 -21.970 1.00 40.75 89 ASN A N 1
ATOM 667 C CA . ASN A 1 89 ? 37.993 1.173 -22.302 1.00 40.75 89 ASN A CA 1
ATOM 668 C C . ASN A 1 89 ? 38.763 -0.139 -22.380 1.00 40.75 89 ASN A C 1
ATOM 670 O O . ASN A 1 89 ? 39.675 -0.425 -21.614 1.00 40.75 89 ASN A O 1
ATOM 674 N N . GLY A 1 90 ? 38.342 -0.962 -23.332 1.00 41.19 90 GLY A N 1
ATOM 675 C CA . GLY A 1 90 ? 39.020 -2.185 -23.711 1.00 41.19 90 GLY A CA 1
ATOM 676 C C . GLY A 1 90 ? 38.709 -2.460 -25.167 1.00 41.19 90 GLY A C 1
ATOM 677 O O . GLY A 1 90 ? 37.700 -3.077 -25.485 1.00 41.19 90 GLY A O 1
ATOM 678 N N . LYS A 1 91 ? 39.562 -1.966 -26.069 1.00 44.66 91 LYS A N 1
ATOM 679 C CA . LYS A 1 91 ? 39.612 -2.462 -27.444 1.00 44.66 91 LYS A CA 1
ATOM 680 C C . LYS A 1 91 ? 39.803 -3.979 -27.384 1.00 44.66 91 LYS A C 1
ATOM 682 O O . LYS A 1 91 ? 40.930 -4.417 -27.197 1.00 44.66 91 LYS A O 1
ATOM 687 N N . ASP A 1 92 ? 38.755 -4.755 -27.625 1.00 41.38 92 ASP A N 1
ATOM 688 C CA . ASP A 1 92 ? 38.919 -6.133 -28.078 1.00 41.38 92 ASP A CA 1
ATOM 689 C C . ASP A 1 92 ? 38.294 -6.297 -29.465 1.00 41.38 92 ASP A C 1
ATOM 691 O O . ASP A 1 92 ? 37.216 -6.846 -29.682 1.00 41.38 92 ASP A O 1
ATOM 695 N N . LYS A 1 93 ? 38.999 -5.737 -30.453 1.00 45.19 93 LYS A N 1
ATOM 696 C CA . LYS A 1 93 ? 38.879 -6.184 -31.840 1.00 45.19 93 LYS A CA 1
ATOM 697 C C . LYS A 1 93 ? 39.650 -7.500 -31.950 1.00 45.19 93 LYS A C 1
ATOM 699 O O . LYS A 1 9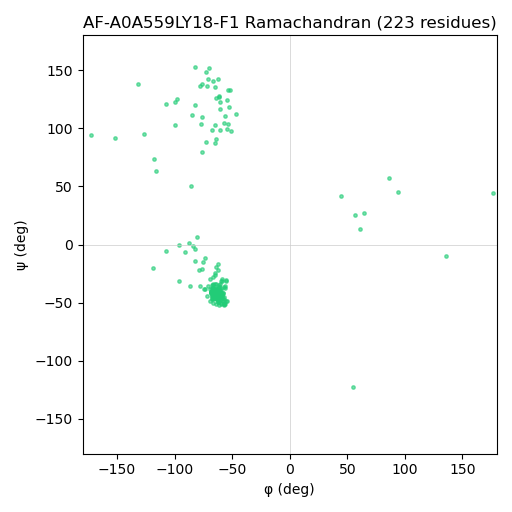3 ? 40.783 -7.480 -32.424 1.00 45.19 93 LYS A O 1
ATOM 704 N N . GLY A 1 94 ? 39.075 -8.624 -31.522 1.00 43.94 94 GLY A N 1
ATOM 705 C CA . GLY A 1 94 ? 39.871 -9.848 -31.573 1.00 43.94 94 GLY A CA 1
ATOM 706 C C . GLY A 1 94 ? 39.299 -11.146 -31.032 1.00 43.94 94 GLY A C 1
ATOM 707 O O . GLY A 1 94 ? 40.066 -11.865 -30.415 1.00 43.94 94 GLY A O 1
ATOM 708 N N . LYS A 1 95 ? 38.040 -11.513 -31.316 1.00 38.69 95 LYS A N 1
ATOM 709 C CA . LYS A 1 95 ? 37.636 -12.932 -31.476 1.00 38.69 95 LYS A CA 1
ATOM 710 C C . LYS A 1 95 ? 36.196 -13.050 -31.980 1.00 38.69 95 LYS A C 1
ATOM 712 O O . LYS A 1 95 ? 35.232 -13.038 -31.224 1.00 38.69 95 LYS A O 1
ATOM 717 N N . LYS A 1 96 ? 36.054 -13.159 -33.300 1.00 44.88 96 LYS A N 1
ATOM 718 C CA . LYS A 1 96 ? 34.934 -13.898 -33.894 1.00 44.88 96 LYS A CA 1
ATOM 719 C C . LYS A 1 96 ? 35.312 -15.378 -33.768 1.00 44.88 96 LYS A C 1
ATOM 721 O O . LYS A 1 96 ? 36.468 -15.693 -34.022 1.00 44.88 96 LYS A O 1
ATOM 726 N N . ASP A 1 97 ? 34.373 -16.226 -33.364 1.00 42.94 97 ASP A N 1
ATOM 727 C CA . ASP A 1 97 ? 34.508 -17.683 -33.161 1.00 42.94 97 ASP A CA 1
ATOM 728 C C . ASP A 1 97 ? 34.844 -18.166 -31.740 1.00 42.94 97 ASP A C 1
ATOM 730 O O . ASP A 1 97 ? 35.617 -19.102 -31.549 1.00 42.94 97 ASP A O 1
ATOM 734 N N . GLU A 1 98 ? 34.169 -17.620 -30.727 1.00 46.72 98 GLU A N 1
ATOM 735 C CA . GLU A 1 98 ? 33.905 -18.389 -29.506 1.00 46.72 98 GLU A CA 1
ATOM 736 C C . GLU A 1 98 ? 32.415 -18.744 -29.485 1.00 46.72 98 GLU A C 1
ATOM 738 O O . GLU A 1 98 ? 31.556 -17.866 -29.591 1.00 46.72 98 GLU A O 1
ATOM 743 N N .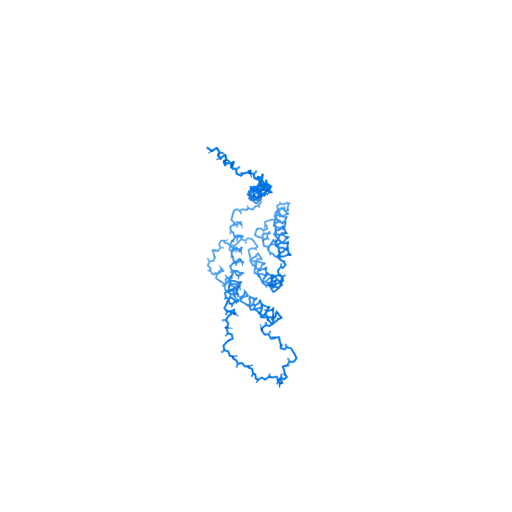 LYS A 1 99 ? 32.092 -20.046 -29.448 1.00 47.28 99 LYS A N 1
ATOM 744 C CA . LYS A 1 99 ? 30.711 -20.539 -29.354 1.00 47.28 99 LYS A CA 1
ATOM 745 C C . LYS A 1 99 ? 30.131 -20.077 -28.022 1.00 47.28 99 LYS A C 1
ATOM 747 O O . LYS A 1 99 ? 30.253 -20.767 -27.014 1.00 47.28 99 LYS A O 1
ATOM 752 N N . VAL A 1 100 ? 29.506 -18.905 -28.032 1.00 53.75 100 VAL A N 1
ATOM 753 C CA . VAL A 1 100 ? 28.719 -18.401 -26.913 1.00 53.75 100 VAL A CA 1
ATOM 754 C C . VAL A 1 100 ? 27.676 -19.477 -26.568 1.00 53.75 100 VAL A C 1
ATOM 756 O O . VAL A 1 100 ? 26.945 -19.904 -27.470 1.00 53.75 100 VAL A O 1
ATOM 759 N N . PRO A 1 101 ? 27.611 -19.972 -25.316 1.00 52.75 101 PRO A N 1
ATOM 760 C CA . PRO A 1 101 ? 26.637 -20.983 -24.923 1.00 52.75 101 PRO A CA 1
ATOM 761 C C . PRO A 1 101 ? 25.223 -20.516 -25.274 1.00 52.75 101 PRO A C 1
ATOM 763 O O . PRO A 1 101 ? 24.854 -19.369 -25.009 1.00 52.75 101 PRO A O 1
ATOM 766 N N . GLN A 1 102 ? 24.435 -21.396 -25.887 1.00 40.34 102 GLN A N 1
ATOM 767 C CA . GLN A 1 102 ? 23.067 -21.117 -26.319 1.00 40.34 102 GLN A CA 1
ATOM 768 C C . GLN A 1 102 ? 22.217 -20.741 -25.088 1.00 40.34 102 GLN A C 1
ATOM 770 O O . GLN A 1 102 ? 21.819 -21.609 -24.318 1.00 40.34 102 GLN A O 1
ATOM 775 N N . GLY A 1 103 ? 22.011 -19.437 -24.860 1.00 55.47 103 GLY A N 1
ATOM 776 C CA . GLY A 1 103 ? 21.333 -18.898 -23.671 1.00 55.47 103 GLY A CA 1
ATOM 777 C C . GLY A 1 103 ? 22.002 -17.684 -23.011 1.00 55.47 103 GLY A C 1
ATOM 778 O O . GLY A 1 103 ? 21.387 -17.058 -22.150 1.00 55.47 103 GLY A O 1
ATOM 779 N N . HIS A 1 104 ? 23.225 -17.306 -23.402 1.00 55.19 104 HIS A N 1
ATOM 780 C CA . HIS A 1 104 ? 23.859 -16.089 -22.886 1.00 55.19 104 HIS A CA 1
ATOM 781 C C . HIS A 1 104 ? 23.262 -14.837 -23.554 1.00 55.19 104 HIS A C 1
ATOM 783 O O . HIS A 1 104 ? 23.470 -14.586 -24.741 1.00 55.19 104 HIS A O 1
ATOM 789 N N . VAL A 1 105 ? 22.494 -14.055 -22.795 1.00 61.25 105 VAL A N 1
ATOM 790 C CA . VAL A 1 105 ? 22.016 -12.730 -23.213 1.00 61.25 105 VAL A CA 1
ATOM 791 C C . VAL A 1 105 ? 23.091 -11.700 -22.895 1.00 61.25 105 VAL A C 1
ATOM 793 O O . VAL A 1 105 ? 23.359 -11.419 -21.731 1.00 61.25 105 VAL A O 1
ATOM 796 N N . ASP A 1 106 ? 23.693 -11.140 -23.940 1.00 63.22 106 ASP A N 1
ATOM 797 C CA . ASP A 1 106 ? 24.744 -10.132 -2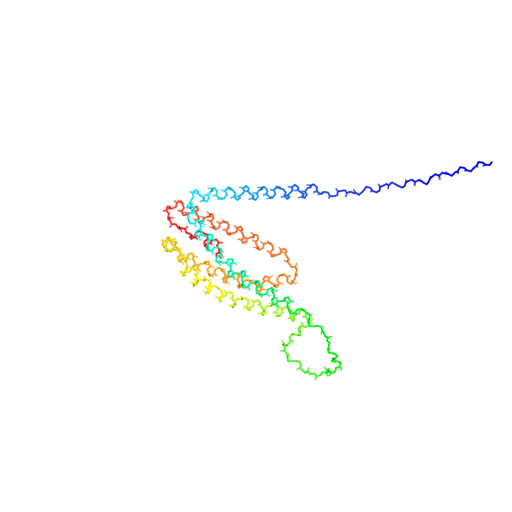3.828 1.00 63.22 106 ASP A CA 1
ATOM 798 C C . ASP A 1 106 ? 24.200 -8.880 -23.106 1.00 63.22 106 ASP A C 1
ATOM 800 O O . ASP A 1 106 ? 23.154 -8.328 -23.480 1.00 63.22 106 ASP A O 1
ATOM 804 N N . GLY A 1 107 ? 24.883 -8.439 -22.043 1.00 61.06 107 GLY A N 1
ATOM 805 C CA . GLY A 1 107 ? 24.448 -7.344 -21.159 1.00 61.06 107 GLY A CA 1
ATOM 806 C C . GLY A 1 107 ? 24.327 -5.989 -21.868 1.00 61.06 107 GLY A C 1
ATOM 807 O O . GLY A 1 107 ? 23.652 -5.078 -21.387 1.00 61.06 107 GLY A O 1
ATOM 808 N N . ARG A 1 108 ? 24.932 -5.879 -23.056 1.00 59.22 108 ARG A N 1
ATOM 809 C CA . ARG A 1 108 ? 24.877 -4.708 -23.941 1.00 59.22 108 ARG A CA 1
ATOM 810 C C . ARG A 1 108 ? 23.571 -4.620 -24.738 1.00 59.22 108 ARG A C 1
ATOM 812 O O . ARG A 1 108 ? 23.179 -3.535 -25.164 1.00 59.22 108 ARG A O 1
ATOM 819 N N . THR A 1 109 ? 22.867 -5.739 -24.911 1.00 66.44 109 THR A N 1
ATOM 820 C CA . THR A 1 109 ? 21.587 -5.811 -25.633 1.00 66.44 109 THR A CA 1
ATOM 821 C C . THR A 1 109 ? 20.404 -5.405 -24.749 1.00 66.44 109 THR A C 1
ATOM 823 O O . THR A 1 109 ? 20.408 -5.620 -23.537 1.00 66.44 109 THR A O 1
ATOM 826 N N . ALA A 1 110 ? 19.321 -4.900 -25.353 1.00 66.56 110 ALA A N 1
ATOM 827 C CA . ALA A 1 110 ? 18.077 -4.573 -24.637 1.00 66.56 110 ALA A CA 1
ATOM 828 C C . ALA A 1 110 ? 17.499 -5.770 -23.844 1.00 66.56 110 ALA A C 1
ATOM 830 O O . ALA A 1 110 ? 16.913 -5.591 -22.774 1.00 66.56 110 ALA A O 1
ATOM 831 N N . ALA A 1 111 ? 17.713 -6.995 -24.339 1.00 67.75 111 ALA A N 1
ATOM 832 C CA . ALA A 1 111 ? 17.344 -8.230 -23.652 1.00 67.75 111 ALA A CA 1
ATOM 833 C C . ALA A 1 111 ? 18.187 -8.482 -22.386 1.00 67.75 111 ALA A C 1
ATOM 835 O O . ALA A 1 111 ? 17.625 -8.829 -21.350 1.00 67.75 111 ALA A O 1
ATOM 836 N N . GLY A 1 112 ? 19.502 -8.233 -22.431 1.00 72.12 112 GLY A N 1
ATOM 837 C CA . GLY A 1 112 ? 20.398 -8.366 -21.276 1.00 72.12 112 GLY A CA 1
ATOM 838 C C . GLY A 1 112 ? 20.100 -7.347 -20.176 1.00 72.12 112 GLY A C 1
ATOM 839 O O . GLY A 1 112 ? 20.038 -7.712 -19.004 1.00 72.12 112 GLY A O 1
ATOM 840 N N . LYS A 1 113 ? 19.787 -6.097 -20.545 1.00 72.56 113 LYS A N 1
ATOM 841 C CA . LYS A 1 113 ? 19.322 -5.074 -19.589 1.00 72.56 113 LYS A CA 1
ATOM 842 C C . LYS A 1 113 ? 18.015 -5.480 -18.911 1.00 72.56 113 LYS A C 1
ATOM 844 O O . LYS A 1 113 ? 17.898 -5.390 -17.695 1.00 72.56 113 LYS A O 1
ATOM 849 N N . THR A 1 114 ? 17.056 -5.996 -19.682 1.00 73.06 114 THR A N 1
ATOM 850 C CA . THR A 1 114 ? 15.786 -6.498 -19.133 1.00 73.06 114 THR A CA 1
ATOM 851 C C . THR A 1 114 ? 16.019 -7.675 -18.177 1.00 73.06 114 THR A C 1
ATOM 853 O O . THR A 1 114 ? 15.426 -7.710 -17.103 1.00 73.06 114 THR A O 1
ATOM 856 N N . GLN A 1 115 ? 16.922 -8.600 -18.517 1.00 75.62 115 GLN A N 1
ATOM 857 C CA . GLN A 1 115 ? 17.275 -9.741 -17.668 1.00 75.62 115 GLN A CA 1
ATOM 858 C C . GLN A 1 115 ? 17.957 -9.306 -16.364 1.00 75.62 115 GLN A C 1
ATOM 860 O O . GLN A 1 115 ? 17.599 -9.796 -15.296 1.00 75.62 115 GLN A O 1
AT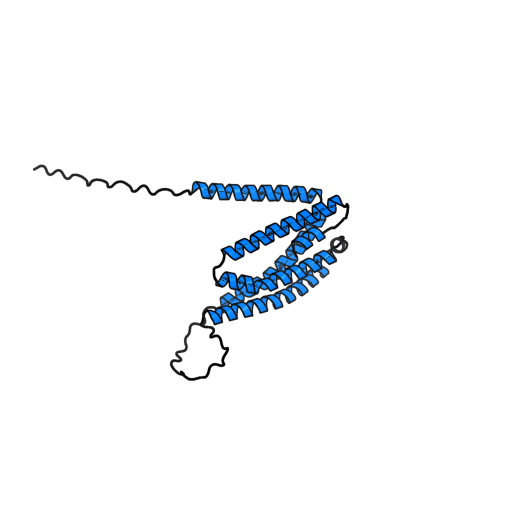OM 865 N N . ALA A 1 116 ? 18.904 -8.365 -16.433 1.00 75.31 116 ALA A N 1
ATOM 866 C CA . ALA A 1 116 ? 19.574 -7.815 -15.256 1.00 75.31 116 ALA A CA 1
ATOM 867 C C . ALA A 1 116 ? 18.561 -7.174 -14.301 1.00 75.31 116 ALA A C 1
ATOM 869 O O . ALA A 1 116 ? 18.559 -7.459 -13.107 1.00 75.31 116 ALA A O 1
ATOM 870 N N . ILE A 1 117 ? 17.637 -6.390 -14.852 1.00 73.75 117 ILE A N 1
ATOM 871 C CA . ILE A 1 117 ? 16.563 -5.739 -14.110 1.00 73.75 117 ILE A CA 1
ATOM 872 C C . ILE A 1 117 ? 15.619 -6.766 -13.447 1.00 73.75 117 ILE A C 1
ATOM 874 O O . ILE A 1 117 ? 15.264 -6.608 -12.279 1.00 73.75 117 ILE A O 1
ATOM 878 N N . VAL A 1 118 ? 15.239 -7.842 -14.148 1.00 78.31 118 VAL A N 1
ATOM 879 C CA . VAL A 1 118 ? 14.380 -8.913 -13.599 1.00 78.31 118 VAL A CA 1
ATOM 880 C C . VAL A 1 118 ? 15.097 -9.726 -12.517 1.00 78.31 118 VAL A C 1
ATOM 882 O O . VAL A 1 118 ? 14.500 -10.036 -11.482 1.00 78.31 118 VAL A O 1
ATOM 885 N N . ASN A 1 119 ? 16.377 -10.045 -12.713 1.00 82.88 119 ASN A N 1
ATOM 886 C CA . ASN A 1 119 ? 17.198 -10.693 -11.689 1.00 82.88 119 ASN A CA 1
ATOM 887 C C . ASN A 1 119 ? 17.313 -9.812 -10.441 1.00 82.88 119 ASN A C 1
ATOM 889 O O . ASN A 1 119 ? 17.248 -10.308 -9.319 1.00 82.88 119 ASN A O 1
ATOM 893 N N . LEU A 1 120 ? 17.424 -8.498 -10.620 1.00 79.56 120 LEU A N 1
ATOM 894 C CA . LEU A 1 120 ? 17.499 -7.566 -9.506 1.00 79.56 120 LEU A CA 1
ATOM 895 C C . LEU A 1 120 ? 16.155 -7.437 -8.766 1.00 79.56 120 LEU A C 1
ATOM 897 O O . LEU A 1 120 ? 16.135 -7.364 -7.539 1.00 79.56 120 LEU A O 1
ATOM 901 N N . ALA A 1 121 ? 15.025 -7.504 -9.476 1.00 81.88 121 ALA A N 1
ATOM 902 C CA . ALA A 1 121 ? 13.708 -7.574 -8.844 1.00 81.88 121 ALA A CA 1
ATOM 903 C C . ALA A 1 121 ? 13.557 -8.828 -7.953 1.00 81.88 121 ALA A C 1
ATOM 905 O O . ALA A 1 121 ? 12.971 -8.742 -6.876 1.00 81.88 121 ALA A O 1
ATOM 906 N N . HIS A 1 122 ? 14.168 -9.963 -8.323 1.00 84.94 122 HIS A N 1
ATOM 907 C CA . HIS A 1 122 ? 14.238 -11.137 -7.440 1.00 84.94 122 HIS A CA 1
ATOM 908 C C . HIS A 1 122 ? 15.049 -10.867 -6.169 1.00 84.94 122 HIS A C 1
ATOM 910 O O . HIS A 1 122 ? 14.641 -11.283 -5.087 1.00 84.94 122 HIS A O 1
ATOM 916 N N . VAL A 1 123 ? 16.161 -10.132 -6.266 1.00 86.44 123 VAL A N 1
ATOM 917 C CA . VAL A 1 123 ? 16.938 -9.713 -5.086 1.00 86.44 123 VAL A CA 1
ATOM 918 C C . VAL A 1 123 ? 16.090 -8.847 -4.151 1.00 86.44 123 VAL A C 1
ATOM 920 O O . VAL A 1 123 ? 16.143 -9.043 -2.938 1.00 86.44 123 VAL A O 1
ATOM 923 N N . SER A 1 124 ? 15.265 -7.944 -4.696 1.00 87.00 124 SER A N 1
ATOM 924 C CA . SER A 1 124 ? 14.345 -7.125 -3.895 1.00 87.00 124 SER A CA 1
ATOM 925 C C . SER A 1 124 ? 13.349 -7.980 -3.108 1.00 87.00 124 SER A C 1
ATOM 927 O O . SER A 1 124 ? 13.135 -7.702 -1.933 1.00 87.00 124 SER A O 1
ATOM 929 N N . ILE A 1 125 ? 12.828 -9.070 -3.689 1.00 89.00 125 ILE A N 1
ATOM 930 C CA . ILE A 1 125 ? 11.938 -10.013 -2.987 1.00 89.00 125 ILE A CA 1
ATOM 931 C C . ILE A 1 125 ? 12.639 -10.619 -1.763 1.00 89.00 125 ILE A C 1
ATOM 933 O O . ILE A 1 125 ? 12.103 -10.554 -0.656 1.00 89.00 125 ILE A O 1
ATOM 937 N N . TYR A 1 126 ? 13.853 -11.158 -1.927 1.00 90.12 126 TYR A N 1
ATOM 938 C CA . TYR A 1 126 ? 14.612 -11.727 -0.805 1.00 90.12 126 TYR A CA 1
ATOM 939 C C . TYR A 1 126 ? 14.920 -10.682 0.268 1.00 90.12 126 TYR A C 1
ATOM 941 O O . TYR A 1 126 ? 14.750 -10.935 1.462 1.00 90.12 126 TYR A O 1
ATOM 949 N N . LEU A 1 127 ? 15.334 -9.489 -0.157 1.00 89.50 127 LEU A N 1
ATOM 950 C CA . LEU A 1 127 ? 15.641 -8.385 0.739 1.00 89.50 127 LEU A CA 1
ATOM 951 C C . LEU A 1 127 ? 14.393 -7.911 1.503 1.00 89.50 127 LEU A C 1
ATOM 953 O O . LEU A 1 127 ? 14.465 -7.642 2.700 1.00 89.50 127 LEU A O 1
ATOM 957 N N . GLY A 1 128 ? 13.238 -7.876 0.839 1.00 90.31 128 GLY A N 1
ATOM 958 C CA . GLY A 1 128 ? 11.949 -7.556 1.438 1.00 90.31 128 GLY A CA 1
ATOM 959 C C . GLY A 1 128 ? 11.528 -8.556 2.507 1.00 90.31 128 GLY A C 1
ATOM 960 O O . GLY A 1 128 ? 11.085 -8.135 3.569 1.00 90.31 128 GLY A O 1
ATOM 961 N N . VAL A 1 129 ? 11.742 -9.860 2.297 1.00 91.50 129 VAL A N 1
ATOM 962 C CA . VAL A 1 129 ? 11.486 -10.878 3.334 1.00 91.50 129 VAL A CA 1
ATOM 963 C C . VAL A 1 129 ? 12.390 -10.661 4.551 1.00 91.50 129 VAL A C 1
ATOM 965 O O . VAL A 1 129 ? 11.910 -10.696 5.683 1.00 91.50 129 VAL A O 1
ATOM 968 N N . ILE A 1 130 ? 13.679 -10.376 4.337 1.00 92.75 130 ILE A N 1
ATOM 969 C CA . ILE A 1 130 ? 14.623 -10.079 5.427 1.00 92.75 130 ILE A CA 1
ATOM 970 C C . ILE A 1 130 ? 14.152 -8.852 6.220 1.00 92.75 130 ILE A C 1
ATOM 972 O O . ILE A 1 130 ? 14.027 -8.920 7.444 1.00 92.75 130 ILE A O 1
ATOM 976 N N . PHE A 1 131 ? 13.829 -7.747 5.540 1.00 92.62 131 PHE A N 1
ATOM 977 C CA . PHE A 1 131 ? 13.332 -6.540 6.200 1.00 92.62 131 PHE A CA 1
ATOM 978 C C . PHE A 1 131 ? 11.982 -6.755 6.885 1.00 92.62 131 PHE A C 1
ATOM 980 O O . PHE A 1 131 ? 11.800 -6.259 7.994 1.00 92.62 131 PHE A O 1
ATOM 987 N N . ALA A 1 132 ? 11.066 -7.526 6.294 1.00 92.00 132 ALA A N 1
ATOM 988 C CA . ALA A 1 132 ? 9.779 -7.861 6.897 1.00 92.00 132 ALA A CA 1
ATOM 989 C C . ALA A 1 132 ? 9.953 -8.579 8.236 1.00 92.00 132 ALA A C 1
ATOM 991 O O . ALA A 1 132 ? 9.271 -8.225 9.198 1.00 92.00 132 ALA A O 1
ATOM 992 N N . VAL A 1 133 ? 10.887 -9.535 8.315 1.00 92.00 133 VAL A N 1
ATOM 993 C CA . VAL A 1 133 ? 11.205 -10.268 9.549 1.00 92.00 133 VAL A CA 1
ATOM 994 C C . VAL A 1 133 ? 11.881 -9.358 10.574 1.00 92.00 133 VAL A C 1
ATOM 996 O O . VAL A 1 133 ? 11.452 -9.327 11.726 1.00 92.00 133 VAL A O 1
ATOM 999 N N . ILE A 1 134 ? 12.899 -8.591 10.172 1.00 93.94 134 ILE A N 1
ATOM 1000 C CA . ILE A 1 134 ? 13.637 -7.699 11.082 1.00 93.94 134 ILE A CA 1
ATOM 1001 C C . ILE A 1 134 ? 12.713 -6.624 11.659 1.00 93.94 134 ILE A C 1
ATOM 1003 O O . ILE A 1 134 ? 12.675 -6.435 12.874 1.00 93.94 134 ILE A O 1
ATOM 1007 N N . LEU A 1 135 ? 11.943 -5.940 10.810 1.00 92.44 135 LEU A N 1
ATOM 1008 C CA . LEU A 1 135 ? 11.010 -4.902 11.241 1.00 92.44 135 LEU A CA 1
ATOM 1009 C C . LEU A 1 135 ? 9.864 -5.487 12.063 1.00 92.44 135 LEU A C 1
ATOM 1011 O O . LEU A 1 135 ? 9.424 -4.835 13.000 1.00 92.44 135 LEU A O 1
ATOM 1015 N N . ALA A 1 136 ? 9.408 -6.710 11.771 1.00 90.81 136 ALA A N 1
ATOM 1016 C CA . ALA A 1 136 ? 8.382 -7.359 12.582 1.00 90.81 136 ALA A CA 1
ATOM 1017 C C . ALA A 1 136 ? 8.903 -7.701 13.977 1.00 90.81 136 ALA A C 1
ATOM 1019 O O . ALA A 1 136 ? 8.231 -7.441 14.973 1.00 90.81 136 ALA A O 1
ATOM 1020 N N . TRP A 1 137 ? 10.119 -8.239 14.053 1.00 92.06 137 TRP A N 1
ATOM 1021 C CA . TRP A 1 137 ? 10.783 -8.507 15.321 1.00 92.06 137 TRP A CA 1
ATOM 1022 C C . TRP A 1 137 ? 10.987 -7.219 16.128 1.00 92.06 137 TRP A C 1
ATOM 1024 O O . TRP A 1 137 ? 10.660 -7.178 17.314 1.00 92.06 137 TRP A O 1
ATOM 1034 N N . LEU A 1 138 ? 11.454 -6.150 15.475 1.00 91.50 138 LEU A N 1
ATOM 1035 C CA . LEU A 1 138 ? 11.627 -4.837 16.091 1.00 91.50 138 LEU A CA 1
ATOM 1036 C C . LEU A 1 138 ? 10.286 -4.285 16.590 1.00 91.50 138 LEU A C 1
ATOM 1038 O O . LEU A 1 138 ? 10.166 -3.892 17.747 1.00 91.50 138 LEU A O 1
ATOM 1042 N N . TYR A 1 139 ? 9.256 -4.320 15.748 1.00 88.94 139 TYR A N 1
ATOM 1043 C CA . TYR A 1 139 ? 7.922 -3.844 16.088 1.00 88.94 139 TYR A CA 1
ATOM 1044 C C . TYR A 1 139 ? 7.384 -4.567 17.328 1.00 88.94 139 TYR A C 1
ATOM 1046 O O . TYR A 1 139 ? 7.023 -3.920 18.306 1.00 88.94 139 TYR A O 1
ATOM 1054 N N . LEU A 1 140 ? 7.417 -5.902 17.356 1.00 87.12 140 LEU A N 1
ATOM 1055 C CA . LEU A 1 140 ? 6.938 -6.681 18.504 1.00 87.12 140 LEU A CA 1
ATOM 1056 C C . LEU A 1 140 ? 7.767 -6.464 19.778 1.00 87.12 140 LEU A C 1
ATOM 1058 O O . LEU A 1 140 ? 7.253 -6.659 20.876 1.00 87.12 140 LEU A O 1
ATOM 1062 N N . ARG A 1 141 ? 9.039 -6.064 19.654 1.00 88.88 141 ARG A N 1
ATOM 1063 C CA . ARG A 1 141 ? 9.910 -5.793 20.803 1.00 88.88 141 ARG A CA 1
ATOM 1064 C C . ARG A 1 141 ? 9.637 -4.439 21.459 1.00 88.88 141 ARG A C 1
ATOM 1066 O O . ARG A 1 141 ? 9.787 -4.340 22.674 1.00 88.88 141 ARG A O 1
ATOM 1073 N N . TYR A 1 142 ? 9.290 -3.425 20.670 1.00 87.38 142 TYR A N 1
ATOM 1074 C CA . TYR A 1 142 ? 9.156 -2.037 21.133 1.00 87.38 142 TYR A CA 1
ATOM 1075 C C . TYR A 1 142 ? 7.707 -1.542 21.223 1.00 87.38 142 TYR A C 1
ATOM 1077 O O . TYR A 1 142 ? 7.483 -0.431 21.693 1.00 87.38 142 TYR A O 1
ATOM 1085 N N . THR A 1 143 ? 6.730 -2.335 20.781 1.00 85.69 143 THR A N 1
ATOM 1086 C CA . THR A 1 143 ? 5.312 -1.957 20.838 1.00 85.69 143 THR A CA 1
ATOM 1087 C C . THR A 1 143 ? 4.748 -2.094 22.248 1.00 85.69 143 THR A C 1
ATOM 1089 O O . THR A 1 143 ? 4.987 -3.090 22.934 1.00 85.69 143 THR A O 1
ATOM 1092 N N . ASP A 1 144 ? 3.943 -1.111 22.651 1.00 84.69 144 ASP A N 1
ATOM 1093 C CA . ASP A 1 144 ? 3.260 -1.111 23.939 1.00 84.69 144 ASP A CA 1
ATOM 1094 C C . ASP A 1 144 ? 2.281 -2.294 24.081 1.00 84.69 144 ASP A C 1
ATOM 1096 O O . ASP A 1 144 ? 1.551 -2.633 23.141 1.00 84.69 144 ASP A O 1
ATOM 1100 N N . PRO A 1 145 ? 2.172 -2.899 25.280 1.00 80.12 145 PRO A N 1
ATOM 1101 C CA . PRO A 1 145 ? 1.297 -4.047 25.524 1.00 80.12 145 PRO A CA 1
ATOM 1102 C C . PRO A 1 145 ? -0.193 -3.739 25.316 1.00 80.12 145 PRO A C 1
ATOM 1104 O O . PRO A 1 145 ? -0.969 -4.653 25.052 1.00 80.12 145 PRO A O 1
ATOM 1107 N N . ILE A 1 146 ? -0.588 -2.464 25.386 1.00 79.00 146 ILE A N 1
ATOM 1108 C CA . ILE A 1 146 ? -1.960 -2.002 25.128 1.00 79.00 146 ILE A CA 1
ATOM 1109 C C . ILE A 1 146 ? -2.356 -2.282 23.670 1.00 79.00 146 ILE A C 1
ATOM 1111 O O . ILE A 1 146 ? -3.444 -2.786 23.407 1.00 79.00 146 ILE A O 1
ATOM 1115 N N . VAL A 1 147 ? -1.448 -2.043 22.718 1.00 79.50 147 VAL A N 1
ATOM 1116 C CA . VAL A 1 147 ? -1.694 -2.277 21.286 1.00 79.50 147 VAL A CA 1
ATOM 1117 C C . VAL A 1 147 ? -1.836 -3.772 20.997 1.00 79.50 147 VAL A C 1
ATOM 1119 O O . VAL A 1 147 ? -2.728 -4.181 20.255 1.00 79.50 147 VAL A O 1
ATOM 1122 N N . LEU A 1 148 ? -1.015 -4.600 21.648 1.00 77.62 148 LEU A N 1
ATOM 1123 C CA . LEU A 1 148 ? -1.025 -6.059 21.497 1.00 77.62 148 LEU A CA 1
ATOM 1124 C C . LEU A 1 148 ? -2.319 -6.723 21.997 1.00 77.62 148 LEU A C 1
ATOM 1126 O O . LEU A 1 148 ? -2.665 -7.799 21.509 1.00 77.62 148 LEU A O 1
ATOM 1130 N N . GLN A 1 149 ? -3.033 -6.100 22.940 1.00 79.56 149 GLN A N 1
ATOM 1131 C CA . GLN A 1 149 ? -4.317 -6.592 23.458 1.00 79.56 149 GLN A CA 1
ATOM 1132 C C . GLN A 1 149 ? -5.519 -6.218 22.575 1.00 79.56 149 GLN A C 1
ATOM 1134 O O . GLN A 1 149 ? -6.639 -6.653 22.843 1.00 79.56 149 GLN A O 1
ATOM 1139 N N . THR A 1 150 ? -5.301 -5.450 21.505 1.00 78.62 150 THR A N 1
ATOM 1140 C CA . THR A 1 150 ? -6.369 -5.034 20.590 1.00 78.62 150 THR A CA 1
ATOM 1141 C C . THR A 1 150 ? -6.973 -6.243 19.861 1.00 78.62 150 THR A C 1
ATOM 1143 O O . THR A 1 150 ? -6.227 -7.089 19.347 1.00 78.62 150 THR A O 1
ATOM 1146 N N . PRO A 1 151 ? -8.314 -6.332 19.743 1.00 75.88 151 PRO A N 1
ATOM 1147 C CA . PRO A 1 151 ? -8.975 -7.404 19.008 1.00 75.88 151 PRO A CA 1
ATOM 1148 C C . PRO A 1 151 ? -8.422 -7.561 17.587 1.00 75.88 151 PRO A C 1
ATOM 1150 O O . PRO A 1 151 ? -8.263 -6.587 16.848 1.00 75.88 151 PRO A O 1
ATOM 1153 N N . TYR A 1 152 ? -8.134 -8.806 17.202 1.00 76.56 152 TYR A N 1
ATOM 1154 C CA . TYR A 1 152 ? -7.621 -9.188 15.879 1.00 76.56 152 TYR A CA 1
ATOM 1155 C C . TYR A 1 152 ? -6.264 -8.585 15.467 1.00 76.56 152 TYR A C 1
ATOM 1157 O O . TYR A 1 152 ? -5.869 -8.738 14.309 1.00 76.56 152 TYR A O 1
ATOM 1165 N N . PHE A 1 153 ? -5.497 -7.993 16.393 1.00 82.94 153 PHE A N 1
ATOM 1166 C CA . PHE A 1 153 ? -4.195 -7.387 16.089 1.00 82.94 153 PHE A CA 1
ATOM 1167 C C . PHE A 1 153 ? -3.227 -8.356 15.391 1.00 82.94 153 PHE A C 1
ATOM 1169 O O . PHE A 1 153 ? -2.673 -8.040 14.341 1.00 82.94 153 PHE A O 1
ATOM 1176 N N . GLN A 1 154 ? -3.067 -9.576 15.915 1.00 82.50 154 GLN A N 1
ATOM 1177 C CA . GLN A 1 154 ? -2.160 -10.565 15.315 1.00 82.50 154 GLN A CA 1
ATOM 1178 C C . GLN A 1 154 ? -2.593 -11.007 13.912 1.00 82.50 154 GLN A C 1
ATOM 1180 O O . GLN A 1 154 ? -1.744 -11.291 13.066 1.00 82.50 154 GLN A O 1
ATOM 1185 N N . GLY A 1 155 ? -3.905 -11.081 13.664 1.00 82.81 155 GLY A N 1
ATOM 1186 C CA . GLY A 1 155 ? -4.450 -11.403 12.346 1.00 82.81 155 GLY A CA 1
ATOM 1187 C C . GLY A 1 155 ? -4.167 -10.285 11.348 1.00 82.81 155 GLY A C 1
ATOM 1188 O O . GLY A 1 155 ? -3.644 -10.548 10.268 1.00 82.81 155 GLY A O 1
ATOM 1189 N N . ALA A 1 156 ? -4.424 -9.038 11.752 1.00 84.81 156 ALA A N 1
ATOM 1190 C CA . ALA A 1 156 ? -4.128 -7.855 10.954 1.00 84.81 156 ALA A CA 1
ATOM 1191 C C . ALA A 1 156 ? -2.627 -7.741 10.644 1.00 84.81 156 ALA A C 1
ATOM 1193 O O . ALA A 1 156 ? -2.256 -7.594 9.484 1.00 84.81 156 ALA A O 1
ATOM 1194 N N . PHE A 1 157 ? -1.761 -7.899 11.648 1.00 87.38 157 PHE A N 1
ATOM 1195 C CA . PHE A 1 157 ? -0.308 -7.834 11.478 1.00 87.38 157 PHE A CA 1
ATOM 1196 C C . PHE A 1 157 ? 0.200 -8.867 10.460 1.00 87.38 157 PHE A C 1
ATOM 1198 O O . PHE A 1 157 ? 0.910 -8.515 9.522 1.00 87.38 157 PHE A O 1
ATOM 1205 N N . LYS A 1 158 ? -0.223 -10.136 10.587 1.00 87.81 158 LYS A N 1
ATOM 1206 C CA . LYS A 1 158 ? 0.135 -11.193 9.624 1.00 87.81 158 LYS A CA 1
ATOM 1207 C C . LYS A 1 158 ? -0.342 -10.866 8.214 1.00 87.81 158 LYS A C 1
ATOM 1209 O O . LYS A 1 158 ? 0.397 -11.092 7.260 1.00 87.81 158 LYS A O 1
ATOM 1214 N N . LEU A 1 159 ? -1.558 -10.341 8.085 1.00 88.06 159 LEU A N 1
ATOM 1215 C CA . LEU A 1 159 ? -2.129 -9.991 6.791 1.00 88.06 159 LEU A CA 1
ATOM 1216 C C . LEU A 1 159 ? -1.341 -8.853 6.124 1.00 88.06 159 LEU A C 1
ATOM 1218 O O . LEU A 1 159 ? -1.014 -8.968 4.949 1.00 88.06 159 LEU A O 1
ATOM 1222 N N . TYR A 1 160 ? -0.933 -7.831 6.883 1.00 89.31 160 TYR A N 1
ATOM 1223 C CA . TYR A 1 160 ? -0.038 -6.772 6.402 1.00 89.31 160 TYR A CA 1
ATOM 1224 C C . TYR A 1 160 ? 1.339 -7.308 5.980 1.00 89.31 160 TYR A C 1
ATOM 1226 O O . TYR A 1 160 ? 1.853 -6.911 4.936 1.00 89.31 160 TYR A O 1
ATOM 1234 N N . SER A 1 161 ? 1.935 -8.233 6.742 1.00 88.06 161 SER A N 1
ATOM 1235 C CA . SER A 1 161 ? 3.206 -8.863 6.353 1.00 88.06 161 SER A CA 1
ATOM 1236 C C . SER A 1 161 ? 3.080 -9.673 5.057 1.00 88.06 161 SER A C 1
ATOM 1238 O O . SER A 1 161 ? 3.958 -9.594 4.201 1.00 88.06 161 SER A O 1
ATOM 1240 N N . ILE A 1 162 ? 1.989 -10.429 4.883 1.00 89.88 162 ILE A N 1
ATOM 1241 C CA . ILE A 1 162 ? 1.726 -11.189 3.650 1.00 89.88 162 ILE A CA 1
ATOM 1242 C C . ILE A 1 162 ? 1.477 -10.235 2.477 1.00 89.88 162 ILE A C 1
ATOM 1244 O O . ILE A 1 162 ? 2.040 -10.441 1.403 1.00 89.88 162 ILE A O 1
ATOM 1248 N N . ALA A 1 163 ? 0.689 -9.178 2.686 1.00 89.88 163 ALA A N 1
ATOM 1249 C CA . ALA A 1 163 ? 0.410 -8.159 1.680 1.00 89.88 163 ALA A CA 1
ATOM 1250 C C . ALA A 1 163 ? 1.694 -7.472 1.193 1.00 89.88 163 ALA A C 1
ATOM 1252 O O . ALA A 1 163 ? 1.898 -7.342 -0.012 1.00 89.88 163 ALA A O 1
ATOM 1253 N N . ALA A 1 164 ? 2.609 -7.122 2.105 1.00 88.62 164 ALA A N 1
ATOM 1254 C CA . ALA A 1 164 ? 3.904 -6.551 1.738 1.00 88.62 164 ALA A CA 1
ATOM 1255 C C . ALA A 1 164 ? 4.704 -7.503 0.830 1.00 88.62 164 ALA A C 1
ATOM 1257 O O . ALA A 1 164 ? 5.214 -7.089 -0.210 1.00 88.62 164 ALA A O 1
ATOM 1258 N N . VAL A 1 165 ? 4.767 -8.797 1.167 1.00 88.19 165 VAL A N 1
ATOM 1259 C CA . VAL A 1 165 ? 5.436 -9.800 0.319 1.00 88.19 165 VAL A CA 1
ATOM 1260 C C . VAL A 1 165 ? 4.742 -9.933 -1.038 1.00 88.19 165 VAL A C 1
ATOM 1262 O O . VAL A 1 165 ? 5.420 -10.012 -2.060 1.00 88.19 165 VAL A O 1
ATOM 1265 N N . TRP A 1 166 ? 3.410 -9.915 -1.078 1.00 89.69 166 TRP A N 1
ATOM 1266 C CA . TRP A 1 166 ? 2.651 -9.963 -2.329 1.00 89.69 166 TRP A CA 1
ATOM 1267 C C . TRP A 1 166 ? 2.947 -8.762 -3.234 1.00 89.69 166 TRP A C 1
ATOM 1269 O O . TRP A 1 166 ? 3.139 -8.915 -4.441 1.00 89.69 166 TRP A O 1
ATOM 1279 N N . GLU A 1 167 ? 3.067 -7.568 -2.656 1.00 88.50 167 GLU A N 1
ATOM 1280 C CA . GLU A 1 167 ? 3.418 -6.358 -3.396 1.00 88.50 167 GLU A CA 1
ATOM 1281 C C . GLU A 1 167 ? 4.851 -6.415 -3.956 1.00 88.50 167 GLU A C 1
ATOM 1283 O O . GLU A 1 167 ? 5.106 -5.969 -5.075 1.00 88.50 167 GLU A O 1
ATOM 1288 N N . LEU A 1 168 ? 5.773 -7.037 -3.215 1.00 87.25 168 LEU A N 1
ATOM 1289 C CA . LEU A 1 168 ? 7.134 -7.343 -3.665 1.00 87.25 168 LEU A CA 1
ATOM 1290 C C . LEU A 1 168 ? 7.162 -8.377 -4.800 1.00 87.25 168 LEU A C 1
ATOM 1292 O O . LEU A 1 168 ? 7.942 -8.235 -5.740 1.00 87.25 168 LEU A O 1
ATOM 1296 N N . LEU A 1 169 ? 6.295 -9.391 -4.766 1.00 87.06 169 LEU A N 1
ATOM 1297 C CA . LEU A 1 169 ? 6.178 -10.377 -5.847 1.00 87.06 169 LEU A CA 1
ATOM 1298 C C . LEU A 1 169 ? 5.645 -9.765 -7.148 1.00 87.06 169 LEU A C 1
ATOM 1300 O O . LEU A 1 169 ? 5.979 -10.244 -8.231 1.00 87.06 169 LEU A O 1
ATOM 1304 N N . ALA A 1 170 ? 4.843 -8.701 -7.065 1.00 85.88 170 ALA A N 1
ATOM 1305 C CA . ALA A 1 170 ? 4.375 -7.959 -8.234 1.00 85.88 170 ALA A CA 1
ATOM 1306 C C . ALA A 1 170 ? 5.461 -7.044 -8.845 1.00 85.88 170 ALA A C 1
ATOM 1308 O O . ALA A 1 170 ? 5.333 -6.617 -9.998 1.00 85.88 170 ALA A O 1
ATOM 1309 N N . GLU A 1 171 ? 6.555 -6.777 -8.122 1.00 83.38 171 GLU A N 1
ATOM 1310 C CA . GLU A 1 171 ? 7.623 -5.853 -8.525 1.00 83.38 171 GLU A CA 1
ATOM 1311 C C . GLU A 1 171 ? 8.268 -6.195 -9.882 1.00 83.38 171 GLU A C 1
ATOM 1313 O O . GLU A 1 171 ? 8.350 -5.301 -10.728 1.00 83.38 171 GLU A O 1
ATOM 1318 N N . PRO A 1 172 ? 8.660 -7.452 -10.193 1.00 80.62 172 PRO A N 1
ATOM 1319 C CA . PRO A 1 172 ? 9.248 -7.781 -11.493 1.00 80.62 172 PRO A CA 1
ATOM 1320 C C . PRO A 1 172 ? 8.325 -7.410 -12.663 1.00 80.62 172 PRO A C 1
ATOM 1322 O O . PRO A 1 172 ? 8.787 -6.927 -13.697 1.00 80.62 172 PRO A O 1
ATOM 1325 N N . CYS A 1 173 ? 7.009 -7.576 -12.488 1.00 81.94 173 CYS A N 1
ATOM 1326 C CA . CYS A 1 173 ? 6.017 -7.190 -13.488 1.00 81.94 173 CYS A CA 1
ATOM 1327 C C . CYS A 1 173 ? 5.975 -5.665 -13.668 1.00 81.94 173 CYS A C 1
ATOM 1329 O O . CYS A 1 173 ? 6.048 -5.169 -14.797 1.00 81.94 173 CYS A O 1
ATOM 1331 N N . PHE A 1 174 ? 5.930 -4.908 -12.566 1.00 79.75 174 PHE A N 1
ATOM 1332 C CA . PHE A 1 174 ? 5.923 -3.444 -12.612 1.00 79.75 174 PHE A CA 1
ATOM 1333 C C . PHE A 1 174 ? 7.174 -2.871 -13.271 1.00 79.75 174 PHE A C 1
ATOM 1335 O O . PHE A 1 174 ? 7.085 -1.945 -14.083 1.00 79.75 174 PHE A O 1
ATOM 1342 N N . VAL A 1 175 ? 8.329 -3.456 -12.980 1.00 77.12 175 VAL A N 1
ATOM 1343 C CA . VAL A 1 175 ? 9.597 -3.011 -13.541 1.00 77.12 175 VAL A CA 1
ATOM 1344 C C . VAL A 1 175 ? 9.663 -3.283 -15.055 1.00 77.12 175 VAL A C 1
ATOM 1346 O O . VAL A 1 175 ? 10.104 -2.419 -15.818 1.00 77.12 175 VAL A O 1
ATOM 1349 N N . VAL A 1 176 ? 9.136 -4.416 -15.534 1.00 76.12 176 VAL A N 1
ATOM 1350 C CA . VAL A 1 176 ? 9.028 -4.703 -16.980 1.00 76.12 176 VAL A CA 1
ATOM 1351 C C . VAL A 1 176 ? 8.084 -3.721 -17.687 1.00 76.12 176 VAL A C 1
ATOM 1353 O O . VAL A 1 176 ? 8.399 -3.236 -18.778 1.00 76.12 176 VAL A O 1
ATOM 1356 N N . VAL A 1 177 ? 6.942 -3.388 -17.075 1.00 79.44 177 VAL A N 1
ATOM 1357 C CA . VAL A 1 177 ? 5.992 -2.386 -17.601 1.00 79.44 177 VAL A CA 1
ATOM 1358 C C . VAL A 1 177 ? 6.650 -1.005 -17.696 1.00 79.44 177 VAL A C 1
ATOM 1360 O O . VAL A 1 177 ? 6.454 -0.294 -18.687 1.00 79.44 177 VAL A O 1
ATOM 1363 N N . GLN A 1 178 ? 7.469 -0.642 -16.706 1.00 74.00 178 GLN A N 1
ATOM 1364 C CA . GLN A 1 178 ? 8.213 0.615 -16.690 1.00 74.00 178 GLN A CA 1
ATOM 1365 C C . GLN A 1 178 ? 9.287 0.664 -17.783 1.00 74.00 178 GLN A C 1
ATOM 1367 O O . GLN A 1 178 ? 9.370 1.661 -18.502 1.00 74.00 178 GLN A O 1
ATOM 1372 N N . HIS A 1 179 ? 10.049 -0.418 -17.972 1.00 70.06 179 HIS A N 1
ATOM 1373 C CA . HIS A 1 179 ? 11.069 -0.507 -19.022 1.00 70.06 179 HIS A CA 1
ATOM 1374 C C . HIS A 1 179 ? 10.470 -0.371 -20.432 1.00 70.06 179 HIS A C 1
ATOM 1376 O O . HIS A 1 179 ? 11.064 0.249 -21.308 1.00 70.06 179 HIS A O 1
ATOM 1382 N N . LYS A 1 180 ? 9.252 -0.885 -20.652 1.00 76.50 180 LYS A N 1
ATOM 1383 C CA . LYS A 1 180 ? 8.517 -0.744 -21.924 1.00 76.50 180 LYS A CA 1
ATOM 1384 C C . LYS A 1 180 ? 7.808 0.612 -22.091 1.00 76.50 180 LYS A C 1
ATOM 1386 O O . LYS A 1 180 ? 7.046 0.782 -23.039 1.00 76.50 180 LYS A O 1
ATOM 1391 N N . SER A 1 181 ? 8.015 1.561 -21.173 1.00 75.00 181 SER A N 1
ATOM 1392 C CA . SER A 1 181 ? 7.372 2.888 -21.158 1.00 75.00 181 SER A CA 1
ATOM 1393 C C . SER A 1 181 ? 5.833 2.853 -21.141 1.00 75.00 181 SER A C 1
ATOM 1395 O O . SER A 1 181 ? 5.168 3.819 -21.519 1.00 75.00 181 SER A O 1
ATOM 1397 N N . LEU A 1 182 ? 5.229 1.769 -20.640 1.00 79.94 182 LEU A N 1
ATOM 1398 C CA . LEU A 1 182 ? 3.775 1.583 -20.565 1.00 79.94 182 LEU A CA 1
ATOM 1399 C C . LEU A 1 182 ? 3.183 2.206 -19.285 1.00 79.94 182 LEU A C 1
ATOM 1401 O O . LEU A 1 182 ? 2.403 1.584 -18.563 1.00 79.94 182 LEU A O 1
ATOM 1405 N N . ILE A 1 183 ? 3.523 3.471 -19.013 1.00 76.56 183 ILE A N 1
ATOM 1406 C CA . ILE A 1 183 ? 3.164 4.194 -17.774 1.00 76.56 183 ILE A CA 1
ATOM 1407 C C . ILE A 1 183 ? 1.640 4.259 -17.571 1.00 76.56 183 ILE A C 1
ATOM 1409 O O . ILE A 1 183 ? 1.148 4.200 -16.447 1.00 76.56 183 ILE A O 1
ATOM 1413 N N . LYS A 1 184 ? 0.870 4.293 -18.667 1.00 82.56 184 LYS A N 1
ATOM 1414 C CA . LYS A 1 184 ? -0.601 4.285 -18.629 1.00 82.56 184 LYS A CA 1
ATOM 1415 C C . LYS A 1 184 ? -1.171 3.019 -17.983 1.00 82.56 184 LYS A C 1
ATOM 1417 O O . LYS A 1 184 ? -2.182 3.098 -17.296 1.00 82.56 184 LYS A O 1
ATOM 1422 N N . ILE A 1 185 ? -0.548 1.860 -18.204 1.00 81.12 185 ILE A N 1
ATOM 1423 C CA . ILE A 1 185 ? -1.021 0.583 -17.648 1.00 81.12 185 ILE A CA 1
ATOM 1424 C C . ILE A 1 185 ? -0.762 0.554 -16.143 1.00 81.12 185 ILE A C 1
ATOM 1426 O O . ILE A 1 185 ? -1.666 0.235 -15.377 1.00 81.12 185 ILE A O 1
ATOM 1430 N N . ARG A 1 186 ? 0.434 0.984 -15.727 1.00 80.19 186 ARG A N 1
ATOM 1431 C CA . ARG A 1 186 ? 0.797 1.136 -14.315 1.00 80.19 186 ARG A CA 1
ATOM 1432 C C . ARG A 1 186 ? -0.160 2.079 -13.584 1.00 80.19 186 ARG A C 1
ATOM 1434 O O . ARG A 1 186 ? -0.738 1.684 -12.581 1.00 80.19 186 ARG A O 1
ATOM 1441 N N . GLY A 1 187 ? -0.392 3.276 -14.129 1.00 80.75 187 GLY A N 1
ATOM 1442 C CA . GLY A 1 187 ? -1.285 4.256 -13.505 1.00 80.75 187 GLY A CA 1
ATOM 1443 C C . GLY A 1 187 ? -2.727 3.754 -13.372 1.00 80.75 187 GLY A C 1
ATOM 1444 O O . GLY A 1 187 ? -3.377 4.006 -12.362 1.00 80.75 187 GLY A O 1
ATOM 1445 N N . ARG A 1 188 ? -3.227 2.983 -14.350 1.00 84.50 188 ARG A N 1
ATOM 1446 C CA . ARG A 1 188 ? -4.547 2.339 -14.241 1.00 84.50 188 ARG A CA 1
ATOM 1447 C C . ARG A 1 188 ? -4.566 1.248 -13.171 1.00 84.50 188 ARG A C 1
ATOM 1449 O O . ARG A 1 188 ? -5.535 1.181 -12.426 1.00 84.50 188 ARG A O 1
ATOM 1456 N N . ALA A 1 189 ? -3.525 0.421 -13.087 1.00 83.75 189 ALA A N 1
ATOM 1457 C CA . ALA A 1 189 ? -3.427 -0.629 -12.076 1.00 83.75 189 ALA A CA 1
ATOM 1458 C C . ALA A 1 189 ? -3.370 -0.048 -10.652 1.00 83.75 189 ALA A C 1
ATOM 1460 O O . ALA A 1 189 ? -4.135 -0.477 -9.794 1.00 83.75 189 ALA A O 1
ATOM 1461 N N . GLU A 1 190 ? -2.544 0.977 -10.422 1.00 82.25 190 GLU A N 1
ATOM 1462 C CA . GLU A 1 190 ? -2.441 1.673 -9.129 1.00 82.25 190 GLU A CA 1
ATOM 1463 C C . GLU A 1 190 ? -3.770 2.343 -8.734 1.00 82.25 190 GLU A C 1
ATOM 1465 O O . GLU A 1 190 ? -4.208 2.239 -7.585 1.00 82.25 190 GLU A O 1
ATOM 1470 N N . ALA A 1 191 ? -4.463 2.975 -9.689 1.00 82.19 191 ALA A N 1
ATOM 1471 C CA . ALA A 1 191 ? -5.772 3.578 -9.441 1.00 82.19 191 ALA A CA 1
ATOM 1472 C C . ALA A 1 191 ? -6.831 2.528 -9.068 1.00 82.19 191 ALA A C 1
ATOM 1474 O O . ALA A 1 191 ? -7.562 2.711 -8.095 1.00 82.19 191 ALA A O 1
ATOM 1475 N N . VAL A 1 192 ? -6.898 1.414 -9.806 1.00 85.50 192 VAL A N 1
ATOM 1476 C CA . VAL A 1 192 ? -7.829 0.311 -9.514 1.00 85.50 192 VAL A CA 1
ATOM 1477 C C . VAL A 1 192 ? -7.537 -0.298 -8.145 1.00 85.50 192 VAL A C 1
ATOM 1479 O O . VAL A 1 192 ? -8.469 -0.495 -7.369 1.00 85.50 192 VAL A O 1
ATOM 1482 N N . ALA A 1 193 ? -6.264 -0.535 -7.821 1.00 83.94 193 ALA A N 1
ATOM 1483 C CA . ALA A 1 193 ? -5.859 -1.057 -6.520 1.00 83.94 193 ALA A CA 1
ATOM 1484 C C . ALA A 1 193 ? -6.278 -0.119 -5.378 1.00 83.94 193 ALA A C 1
ATOM 1486 O O . ALA A 1 193 ? -6.840 -0.567 -4.382 1.00 83.94 193 ALA A O 1
ATOM 1487 N N . THR A 1 194 ? -6.091 1.193 -5.552 1.00 82.69 194 THR A N 1
ATOM 1488 C CA . THR A 1 194 ? -6.479 2.194 -4.546 1.00 82.69 194 THR A CA 1
ATOM 1489 C C . THR A 1 194 ? -7.993 2.222 -4.332 1.00 82.69 194 THR A C 1
ATOM 1491 O O . THR A 1 194 ? -8.462 2.210 -3.196 1.00 82.69 194 THR A O 1
ATOM 1494 N N . VAL A 1 195 ? -8.777 2.207 -5.415 1.00 84.94 195 VAL A N 1
ATOM 1495 C CA . VAL A 1 195 ? -10.245 2.166 -5.329 1.00 84.94 195 VAL A CA 1
ATOM 1496 C C . VAL A 1 195 ? -10.711 0.885 -4.642 1.00 84.94 195 VAL A C 1
ATOM 1498 O O . VAL A 1 195 ? -11.567 0.945 -3.760 1.00 84.94 195 VAL A O 1
ATOM 1501 N N . LEU A 1 196 ? -10.132 -0.263 -5.001 1.00 85.44 196 LEU A N 1
ATOM 1502 C CA . LEU A 1 196 ? -10.472 -1.546 -4.393 1.00 85.44 196 LEU A CA 1
ATOM 1503 C C . LEU A 1 196 ? -10.143 -1.560 -2.896 1.00 85.44 196 LEU A C 1
ATOM 1505 O O . LEU A 1 196 ? -10.995 -1.957 -2.104 1.00 85.44 196 LEU A O 1
ATOM 1509 N N . ARG A 1 197 ? -8.974 -1.040 -2.497 1.00 83.81 197 ARG A N 1
ATOM 1510 C CA . ARG A 1 197 ? -8.600 -0.849 -1.087 1.00 83.81 197 ARG A CA 1
ATOM 1511 C C . ARG A 1 197 ? -9.641 -0.021 -0.340 1.00 83.81 197 ARG A C 1
ATOM 1513 O O . ARG A 1 197 ? -10.077 -0.424 0.740 1.00 83.81 197 ARG A O 1
ATOM 1520 N N . CYS A 1 198 ? -10.064 1.113 -0.900 1.00 81.19 198 CYS A N 1
ATOM 1521 C CA . CYS A 1 198 ? -11.073 1.968 -0.273 1.00 81.19 198 CYS A CA 1
ATOM 1522 C C . CYS A 1 198 ? -12.420 1.247 -0.135 1.00 81.19 198 CYS A C 1
ATOM 1524 O O . CYS A 1 198 ? -13.029 1.288 0.932 1.00 81.19 198 CYS A O 1
ATOM 1526 N N . LEU A 1 199 ? -12.869 0.552 -1.183 1.00 85.50 199 LEU A N 1
ATOM 1527 C CA . LEU A 1 199 ? -14.126 -0.198 -1.165 1.00 85.50 199 LEU A CA 1
ATOM 1528 C C . LEU A 1 199 ? -14.095 -1.352 -0.160 1.00 85.50 199 LEU A C 1
ATOM 1530 O O . LEU A 1 199 ? -15.054 -1.512 0.591 1.00 85.50 199 LEU A O 1
ATOM 1534 N N . MET A 1 200 ? -13.002 -2.116 -0.102 1.00 85.44 200 MET A N 1
ATOM 1535 C CA . MET A 1 200 ? -12.836 -3.205 0.863 1.00 85.44 200 MET A CA 1
ATOM 1536 C C . MET A 1 200 ? -12.799 -2.679 2.298 1.00 85.44 200 MET A C 1
ATOM 1538 O O . MET A 1 200 ? -13.515 -3.197 3.154 1.00 85.44 200 MET A O 1
ATOM 1542 N N . THR A 1 201 ? -12.046 -1.606 2.554 1.00 83.81 201 THR A N 1
ATOM 1543 C CA . THR A 1 201 ? -11.939 -0.990 3.887 1.00 83.81 201 THR A CA 1
ATOM 1544 C C . THR A 1 201 ? -13.288 -0.430 4.351 1.00 83.81 201 THR A C 1
ATOM 1546 O O . THR A 1 201 ? -13.762 -0.759 5.436 1.00 83.81 201 THR A O 1
ATOM 1549 N N . CYS A 1 202 ? -13.961 0.378 3.523 1.00 78.38 202 CYS A N 1
ATOM 1550 C CA . CYS A 1 202 ? -15.259 0.955 3.879 1.00 78.38 202 CYS A CA 1
ATOM 1551 C C . CYS A 1 202 ? -16.362 -0.110 3.946 1.00 78.38 202 CYS A C 1
ATOM 1553 O O . CYS A 1 202 ? -17.189 -0.081 4.854 1.00 78.38 202 CYS A O 1
ATOM 1555 N N . GLY A 1 203 ? -16.379 -1.057 3.007 1.00 82.81 203 GLY A N 1
ATOM 1556 C CA . GLY A 1 203 ? -17.372 -2.126 2.947 1.00 82.81 203 GLY A CA 1
ATOM 1557 C C . GLY A 1 203 ? -17.305 -3.044 4.163 1.00 82.81 203 GLY A C 1
ATOM 1558 O O . GLY A 1 203 ? -18.334 -3.308 4.785 1.00 82.81 203 GLY A O 1
ATOM 1559 N N . SER A 1 204 ? -16.099 -3.468 4.552 1.00 81.06 204 SER A N 1
ATOM 1560 C CA . SER A 1 204 ? -15.898 -4.289 5.751 1.00 81.06 204 SER A CA 1
ATOM 1561 C C . SER A 1 204 ? -16.218 -3.524 7.040 1.00 81.06 204 SER A C 1
ATOM 1563 O O . SER A 1 204 ? -16.876 -4.087 7.912 1.00 81.06 204 SER A O 1
ATOM 1565 N N . ALA A 1 205 ? -15.878 -2.233 7.137 1.00 79.44 205 ALA A N 1
ATOM 1566 C CA . ALA A 1 205 ? -16.258 -1.389 8.274 1.00 79.44 205 ALA A CA 1
ATOM 1567 C C . ALA A 1 205 ? -17.786 -1.215 8.411 1.00 79.44 205 ALA A C 1
ATOM 1569 O O . ALA A 1 205 ? -18.339 -1.336 9.505 1.00 79.44 205 ALA A O 1
ATOM 1570 N N . ILE A 1 206 ? -18.498 -0.979 7.304 1.00 79.88 206 ILE A N 1
ATOM 1571 C CA . ILE A 1 206 ? -19.964 -0.834 7.310 1.00 79.88 206 ILE A CA 1
ATOM 1572 C C . ILE A 1 206 ? -20.642 -2.171 7.635 1.00 79.88 206 ILE A C 1
ATOM 1574 O O . ILE A 1 206 ? -21.616 -2.202 8.389 1.00 79.88 206 ILE A O 1
ATOM 1578 N N . TRP A 1 207 ? -20.141 -3.280 7.083 1.00 83.00 207 TRP A N 1
ATOM 1579 C CA . TRP A 1 207 ? -20.657 -4.616 7.385 1.00 83.00 207 TRP A CA 1
ATOM 1580 C C . TRP A 1 207 ? -20.455 -4.981 8.860 1.00 83.00 207 TRP A C 1
ATOM 1582 O O . TRP A 1 207 ? -21.390 -5.471 9.493 1.00 83.00 207 TRP A O 1
ATOM 1592 N N . ALA A 1 208 ? -19.284 -4.676 9.424 1.00 79.25 208 ALA A N 1
ATOM 1593 C CA . ALA A 1 208 ? -18.991 -4.852 10.845 1.00 79.25 208 ALA A CA 1
ATOM 1594 C C . ALA A 1 208 ? -19.983 -4.086 11.728 1.00 79.25 208 ALA A C 1
ATOM 1596 O O . ALA A 1 208 ? -20.600 -4.662 12.625 1.00 79.25 208 ALA A O 1
ATOM 1597 N N . SER A 1 209 ? -20.214 -2.810 11.400 1.00 73.62 209 SER A N 1
ATOM 1598 C CA . SER A 1 209 ? -21.148 -1.953 12.130 1.00 73.62 209 SER A CA 1
ATOM 1599 C C . SER A 1 209 ? -22.593 -2.454 12.065 1.00 73.62 209 SER A C 1
ATOM 1601 O O . SER A 1 209 ? -23.295 -2.417 13.072 1.00 73.62 209 SER A O 1
ATOM 1603 N N . ARG A 1 210 ? -23.047 -2.965 10.912 1.00 78.94 210 ARG A N 1
ATOM 1604 C CA . ARG A 1 210 ? -24.416 -3.492 10.763 1.00 78.94 210 ARG A CA 1
ATOM 1605 C C . ARG A 1 210 ? -24.661 -4.789 11.532 1.00 78.94 210 ARG A C 1
ATOM 1607 O O . ARG A 1 210 ? -25.794 -5.027 11.932 1.00 78.94 210 ARG A O 1
ATOM 1614 N N . ASN A 1 211 ? -23.630 -5.609 11.724 1.00 78.50 211 ASN A N 1
ATOM 1615 C CA . ASN A 1 211 ? -23.734 -6.881 12.444 1.00 78.50 211 ASN A CA 1
ATOM 1616 C C . ASN A 1 211 ? -23.320 -6.778 13.923 1.00 78.50 211 ASN A C 1
ATOM 1618 O O . ASN A 1 211 ? -23.372 -7.781 14.627 1.00 78.50 211 ASN A O 1
ATOM 1622 N N . GLY A 1 212 ? -22.912 -5.593 14.396 1.00 70.19 212 GLY A N 1
ATOM 1623 C CA . GLY A 1 212 ? -22.506 -5.373 15.787 1.00 70.19 212 GLY A CA 1
ATOM 1624 C C . GLY A 1 212 ? -21.256 -6.154 16.205 1.00 70.19 212 GLY A C 1
ATOM 1625 O O . GLY A 1 212 ? -21.127 -6.500 17.375 1.00 70.19 212 GLY A O 1
ATOM 1626 N N . VAL A 1 213 ? -20.362 -6.476 15.261 1.00 72.00 213 VAL A N 1
ATOM 1627 C CA . VAL A 1 213 ? -19.130 -7.230 15.540 1.00 72.00 213 VAL A CA 1
ATOM 1628 C C . VAL A 1 213 ? -17.955 -6.261 15.648 1.00 72.00 213 VAL A C 1
ATOM 1630 O O . VAL A 1 213 ? -17.646 -5.550 14.689 1.00 72.00 213 VAL A O 1
ATOM 1633 N N . ASP A 1 214 ? -17.255 -6.280 16.783 1.00 66.44 214 ASP A N 1
ATOM 1634 C CA . ASP A 1 214 ? -16.016 -5.524 16.986 1.00 66.44 214 ASP A CA 1
ATOM 1635 C C . ASP A 1 214 ? -14.864 -6.157 16.197 1.00 66.44 214 ASP A C 1
ATOM 1637 O O . ASP A 1 214 ? -14.127 -7.021 16.673 1.00 66.44 214 ASP A O 1
ATOM 1641 N N . ILE A 1 215 ? -14.722 -5.735 14.942 1.00 67.50 215 ILE A N 1
ATOM 1642 C CA . ILE A 1 215 ? -13.729 -6.273 14.001 1.00 67.50 215 ILE A CA 1
ATOM 1643 C C . ILE A 1 215 ? -12.371 -5.538 14.116 1.00 67.50 215 ILE A C 1
ATOM 1645 O O . ILE A 1 215 ? -11.392 -5.902 13.464 1.00 67.50 215 ILE A O 1
ATOM 1649 N N . GLY A 1 216 ? -12.260 -4.562 15.025 1.00 74.50 216 GLY A N 1
ATOM 1650 C CA . GLY A 1 216 ? -10.996 -3.913 15.380 1.00 74.50 216 GLY A CA 1
ATOM 1651 C C . GLY A 1 216 ? -10.267 -3.343 14.158 1.00 74.50 216 GLY A C 1
ATOM 1652 O O . GLY A 1 216 ? -10.818 -2.534 13.415 1.00 74.50 216 GLY A O 1
ATOM 1653 N N . VAL A 1 217 ? -9.024 -3.784 13.940 1.00 78.00 217 VAL A N 1
ATOM 1654 C CA . VAL A 1 217 ? -8.137 -3.301 12.858 1.00 78.00 217 VAL A CA 1
ATOM 1655 C C . VAL A 1 217 ? -8.261 -4.129 11.562 1.00 78.00 217 VAL A C 1
ATOM 1657 O O . VAL A 1 217 ? -7.703 -3.773 10.524 1.00 78.00 217 VAL A O 1
ATOM 1660 N N . LEU A 1 218 ? -9.016 -5.232 11.579 1.00 76.19 218 LEU A N 1
ATOM 1661 C CA . LEU A 1 218 ? -9.158 -6.137 10.432 1.00 76.19 218 LEU A CA 1
ATOM 1662 C C . LEU A 1 218 ? -9.663 -5.472 9.128 1.00 76.19 218 LEU A C 1
ATOM 1664 O O . LEU A 1 218 ? -9.182 -5.877 8.070 1.00 76.19 218 LEU A O 1
ATOM 1668 N N . PRO A 1 219 ? -10.576 -4.470 9.137 1.00 77.50 219 PRO A N 1
ATOM 1669 C CA . PRO A 1 219 ? -11.092 -3.855 7.909 1.00 77.50 219 PRO A CA 1
ATOM 1670 C C . PRO A 1 219 ? -9.982 -3.222 7.064 1.00 77.50 219 PRO A C 1
ATOM 1672 O O . PRO A 1 219 ? -9.976 -3.329 5.839 1.00 77.50 219 PRO A O 1
ATOM 1675 N N . PHE A 1 220 ? -8.997 -2.614 7.729 1.00 76.81 220 PHE A N 1
ATOM 1676 C CA . PHE A 1 220 ? -7.844 -2.002 7.072 1.00 76.81 220 PHE A CA 1
ATOM 1677 C C . PHE A 1 220 ? -6.867 -3.042 6.545 1.00 76.81 220 PHE A C 1
ATOM 1679 O O . PHE A 1 220 ? -6.341 -2.892 5.447 1.00 76.81 220 PHE A O 1
ATOM 1686 N N . ALA A 1 221 ? -6.666 -4.124 7.297 1.00 77.19 221 ALA A N 1
ATOM 1687 C CA . ALA A 1 221 ? -5.811 -5.219 6.867 1.00 77.19 221 ALA A CA 1
ATOM 1688 C C . ALA A 1 221 ? -6.391 -5.935 5.632 1.00 77.19 221 ALA A C 1
ATOM 1690 O O . ALA A 1 221 ? -5.652 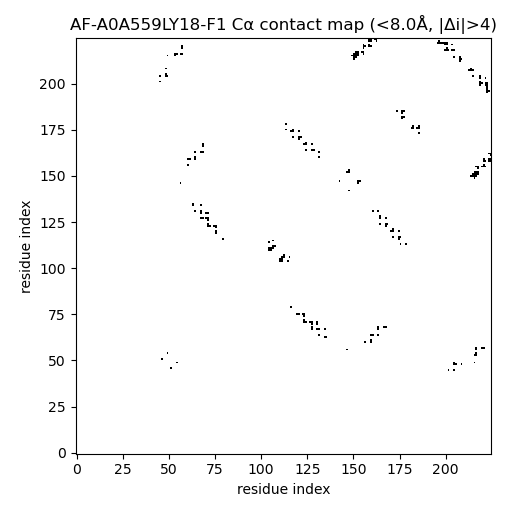-6.253 4.704 1.00 77.19 221 ALA A O 1
ATOM 1691 N N . LEU A 1 222 ? -7.715 -6.119 5.576 1.00 77.12 222 LEU A N 1
ATOM 1692 C CA . LEU A 1 222 ? -8.415 -6.664 4.407 1.00 77.12 222 LEU A CA 1
ATOM 1693 C C . LEU A 1 222 ? -8.327 -5.753 3.180 1.00 77.12 222 LEU A C 1
ATOM 1695 O O . LEU A 1 222 ? -8.278 -6.251 2.067 1.00 77.12 222 LEU A O 1
ATOM 1699 N N . GLY A 1 223 ? -8.305 -4.432 3.367 1.00 74.19 223 GLY A N 1
ATOM 1700 C CA . GLY A 1 223 ? -8.056 -3.493 2.271 1.00 74.19 223 GLY A CA 1
ATOM 1701 C C . GLY A 1 223 ? -6.597 -3.458 1.805 1.00 74.19 223 GLY A C 1
ATOM 1702 O O . GLY A 1 223 ? -6.293 -2.823 0.793 1.00 74.19 223 GLY A O 1
ATOM 1703 N N . GLN A 1 224 ? -5.679 -4.070 2.557 1.00 79.50 224 GLN A N 1
ATOM 1704 C CA . GLN A 1 224 ? -4.254 -4.089 2.235 1.00 79.50 224 GLN A CA 1
ATOM 1705 C C . GLN A 1 224 ? -3.812 -5.348 1.495 1.00 79.50 224 GLN A C 1
ATOM 1707 O O . GLN A 1 224 ? -2.898 -5.232 0.681 1.00 79.50 224 GLN A O 1
ATOM 1712 N N . ALA A 1 225 ? -4.459 -6.486 1.757 1.00 62.19 225 ALA A N 1
ATOM 1713 C CA . ALA A 1 225 ? -4.296 -7.735 1.010 1.00 62.19 225 ALA A CA 1
ATOM 1714 C C . ALA A 1 225 ? -4.989 -7.691 -0.361 1.00 62.19 225 ALA A C 1
ATOM 1716 O O . ALA A 1 225 ? -4.445 -8.325 -1.292 1.00 62.19 225 ALA A O 1
#

InterPro domains:
  IPR007594 RFT1 [PF04506] (24-224)
  IPR007594 RFT1 [PTHR13117] (16-224)

Radius of gyration: 28.18 Å; Cα contacts (8 Å, |Δi|>4): 138; chains: 1; bounding box: 64×88×79 Å

Solvent-accessible surface area (backbone atoms only — not comparable to full-atom values): 12934 Å² total; per-residue (Å²): 136,90,79,86,79,81,80,83,81,81,75,82,78,77,79,75,77,82,78,57,66,64,61,56,51,51,51,53,51,51,52,55,53,48,51,53,51,47,51,50,51,53,51,54,55,44,61,75,77,42,57,71,66,44,52,52,52,45,50,53,54,47,50,50,35,50,48,26,52,45,57,20,50,50,59,45,54,59,53,56,60,68,72,60,78,82,74,90,85,66,93,74,91,78,74,88,89,68,87,72,64,95,82,74,64,54,67,88,41,77,66,16,47,52,49,54,52,44,55,48,33,53,51,26,38,57,46,25,54,52,39,44,52,54,52,47,53,50,46,70,72,73,54,60,72,72,63,71,70,39,56,54,39,73,60,25,52,53,37,38,57,51,25,43,52,52,57,38,68,47,39,43,59,54,52,53,39,54,75,70,67,40,58,70,59,53,55,50,51,55,50,51,51,52,52,49,22,50,51,40,24,53,50,43,46,53,52,28,62,75,68,72,47,87,54,62,39,34,28,57,25,61,29,60,92

Organism: NCBI:txid215461

Secondary structure (DSSP, 8-state):
-----PPPPPPP--------HHHHHHHHHHHHHHHHHHHHHHHHHHHHHS-HHHHHHHHHHHHHHHHHHHHHHHHHHHHHHHTS-----------S-----TT---TTSHHHHHHHHHHHHHHHHHHHHHHHHHHHHHHHHHS-HHHHTSTTHHHHHHHHHHHHHHHHHTHHHHHHHHHTT-HHHHHHHHHHHHHHHHHHHHHHHHHHHHHT---TTHHHHHTT-

Sequence (225 aa):
MSSTTEPPKEAPVSKVSSSSAGGGATILIALQVGSRALTFIVNQILLRYLSPELLGISTQLEVYSISVLFFARESLRVAIQRQTDEPENGKDKGKKDEKVPQGHVDGRTAAGKTQAIVNLAHVSIYLGVIFAVILAWLYLRYTDPIVLQTPYFQGAFKLYSIAAVWELLAEPCFVVVQHKSLIKIRGRAEAVATVLRCLMTCGSAIWASRNGVDIGVLPFALGQA